Protein AF-A0A444UQ81-F1 (afdb_monomer_lite)

Organism: Acipenser ruthenus (NCBI:txid7906)

Sequence (312 aa):
MLNSLGFNHKSELQFCDLRCEPGSHIAYLGRILVNNPGGLFTMDTEMIPKFSSTDEEINYWKSLSLKYKQSYQEAHEELLEFQEGSRELEAELEAQLGHAEHRIRDLQLDNQRLKNEVETLKEKLEQQYAQSYKQVSMLEDQLGQTRAIKDQLHKYVRELEQANDDLERAKRSTIVSLEDFEQRLNQAIERNAFLESELDEKESLLVSVQRLKDEARDLRQELAVRERQTDITRMSAPSSPTLDIDTMDSSVQASLSLPATPVGKSADNGFTTTKVIPIGCGSSPLTPSARISALNIVGDLLRKVGQGSKRA

Foldseek 3Di:
DDDDDDDPDPPPPPPPPPPVPVCVVVVVVVVVVVPCPVPPPPPCPPDPDDDPDPVVSVVVVVVVVVVVVVVVVVVVVVVVVVVVVVVVVVVVVVVVVVVVVVVVVVVVVVVVVVVVVVVVVVVVVVVVVVVVVVVVVVVVVVVVVVVVVVVVVVVVVVVVVVVVVVVVVVVVVVVVVVVVVVVVVVVVVVVVVVVVVVVVVVVVVVVVVVVVVVVVVVVVVVVVVVVVVCVVPDDDDDDDDDDDDDDDDDDDDDDDDDDDDDDDDDDDDDDDDDDDDDDDDDDDDDDPVRVVVVVVVVVVVVVVVVVVVVPD

Radius of gyration: 78.24 Å; chains: 1; bounding box: 168×43×218 Å

pLDDT: mean 75.09, std 26.63, range [28.66, 98.81]

Secondary structure (DSSP, 8-state):
---------------------TTHHHHHHHHHTTS-TT-------------SSHHHHHHHHHHHHHHHHHHHHHHHHHHHHHHHHHHHHHHHHHHHHHHHHHHHHHHHHHHHHHHHHHHHHHHHHHHHHHHHHHHHHHHHHHHHHHHHHHHHHHHHHHHHHHHHHHHHHHHHHHHHHHHHHHHHHHHHHHHHHHHHHHHHHHHHHHHHHHHHHHHHHHHHHHHHHHHHHHTTS--S---------------------------------------------------HHHHHHHHHHHHHHHHHHHHHTT--

Structure (mmCIF, N/CA/C/O backbone):
data_AF-A0A444UQ81-F1
#
_entry.id   AF-A0A444UQ81-F1
#
loop_
_atom_site.group_PDB
_atom_site.id
_atom_site.type_symbol
_atom_site.label_atom_id
_atom_site.label_alt_id
_atom_site.label_comp_id
_atom_site.label_asym_id
_atom_site.label_entity_id
_atom_site.label_seq_id
_atom_site.pdbx_PDB_ins_code
_atom_site.Cartn_x
_atom_site.Cartn_y
_atom_site.Cartn_z
_atom_site.occupancy
_atom_site.B_iso_or_equiv
_atom_site.auth_seq_id
_atom_site.auth_comp_id
_atom_site.auth_asym_id
_atom_site.auth_atom_id
_atom_site.pdbx_PDB_model_num
ATOM 1 N N . MET A 1 1 ? -32.593 5.576 0.518 1.00 42.41 1 MET A N 1
ATOM 2 C CA . MET A 1 1 ? -33.449 4.564 1.185 1.00 42.41 1 MET A CA 1
ATOM 3 C C . MET A 1 1 ? -32.679 3.975 2.360 1.00 42.41 1 MET A C 1
ATOM 5 O O . MET A 1 1 ? -31.463 4.092 2.340 1.00 42.41 1 MET A O 1
ATOM 9 N N . LEU A 1 2 ? -33.376 3.351 3.320 1.00 39.47 2 LEU A N 1
ATOM 10 C CA . LEU A 1 2 ? -32.847 2.743 4.560 1.00 39.47 2 LEU A CA 1
ATOM 11 C C . LEU A 1 2 ? -32.531 3.719 5.717 1.00 39.47 2 LEU A C 1
ATOM 13 O O . LEU A 1 2 ? -31.404 3.887 6.158 1.00 39.47 2 LEU A O 1
ATOM 17 N N . ASN A 1 3 ? -33.623 4.309 6.207 1.00 36.25 3 ASN A N 1
ATOM 18 C CA . ASN A 1 3 ? -34.038 4.375 7.616 1.00 36.25 3 ASN A CA 1
ATOM 19 C C . ASN A 1 3 ? -33.042 4.862 8.683 1.00 36.25 3 ASN A C 1
ATOM 21 O O . ASN A 1 3 ? -32.340 4.088 9.328 1.00 36.25 3 ASN A O 1
ATOM 25 N N . SER A 1 4 ? -33.187 6.149 9.003 1.00 40.81 4 SER A N 1
ATOM 26 C CA . SER A 1 4 ? -32.978 6.669 10.356 1.00 40.81 4 SER A CA 1
ATOM 27 C C . SER A 1 4 ? -33.961 6.019 11.343 1.00 40.81 4 SER A C 1
ATOM 29 O O . SER A 1 4 ? -35.168 6.021 11.096 1.00 40.81 4 SER A O 1
ATOM 31 N N . LEU A 1 5 ? -33.453 5.510 12.467 1.00 40.00 5 LEU A N 1
ATOM 32 C CA . LEU A 1 5 ? -34.231 5.147 13.656 1.00 40.00 5 LEU A CA 1
ATOM 33 C C . LEU A 1 5 ? -33.478 5.637 14.897 1.00 40.00 5 LEU A C 1
ATOM 35 O O . LEU A 1 5 ? -32.605 4.956 15.433 1.00 40.00 5 LEU A O 1
ATOM 39 N N . GLY A 1 6 ? -33.801 6.852 15.338 1.00 39.25 6 GLY A N 1
ATOM 40 C CA . GLY A 1 6 ? -33.275 7.402 16.582 1.00 39.25 6 GLY A CA 1
ATOM 41 C C . GLY A 1 6 ? -33.968 6.783 17.794 1.00 39.25 6 GLY A C 1
ATOM 42 O O . GLY A 1 6 ? -35.163 6.989 17.986 1.00 39.25 6 GLY A O 1
ATOM 43 N N . PHE A 1 7 ? -33.213 6.088 18.646 1.00 32.31 7 PHE A N 1
ATOM 44 C CA . PHE A 1 7 ? -33.681 5.650 19.963 1.00 32.31 7 PHE A CA 1
ATOM 45 C C . PHE A 1 7 ? -33.296 6.674 21.035 1.00 32.31 7 PHE A C 1
ATOM 47 O O . PHE A 1 7 ? -32.322 6.520 21.767 1.00 32.31 7 PHE A O 1
ATOM 54 N N . ASN A 1 8 ? -34.089 7.742 21.122 1.00 36.78 8 ASN A N 1
ATOM 55 C CA . ASN A 1 8 ? -34.039 8.694 22.228 1.00 36.78 8 ASN A CA 1
ATOM 56 C C . ASN A 1 8 ? -35.077 8.285 23.285 1.00 36.78 8 ASN A C 1
ATOM 58 O O . ASN A 1 8 ? -36.152 8.872 23.373 1.00 36.78 8 ASN A O 1
ATOM 62 N N . HIS A 1 9 ? -34.763 7.268 24.091 1.00 34.75 9 HIS A N 1
ATOM 63 C CA . HIS A 1 9 ? -35.516 6.996 25.316 1.00 34.75 9 HIS A CA 1
ATOM 64 C C . HIS A 1 9 ? -34.759 7.547 26.523 1.00 34.75 9 HIS A C 1
ATOM 66 O O . HIS A 1 9 ? -34.000 6.848 27.192 1.00 34.75 9 HIS A O 1
ATOM 72 N N . LYS A 1 10 ? -35.040 8.817 26.840 1.00 34.59 10 LYS A N 1
ATOM 73 C CA . LYS A 1 10 ? -34.988 9.281 28.228 1.00 34.59 10 LYS A CA 1
ATOM 74 C C . LYS A 1 10 ? -36.072 8.536 29.006 1.00 34.59 10 LYS A C 1
ATOM 76 O O . LYS A 1 10 ? -37.202 9.003 29.108 1.00 34.59 10 LYS A O 1
ATOM 81 N N . SER A 1 11 ? -35.740 7.367 29.536 1.00 32.38 11 SER A N 1
ATOM 82 C CA . SER A 1 11 ? -36.478 6.800 30.657 1.00 32.38 11 SER A CA 1
ATOM 83 C C . SER A 1 11 ? -36.019 7.529 31.917 1.00 32.38 11 SER A C 1
ATOM 85 O O . SER A 1 11 ? -35.081 7.094 32.588 1.00 32.38 11 SER A O 1
ATOM 87 N N . GLU A 1 12 ? -36.661 8.662 32.212 1.00 30.67 12 GLU A N 1
ATOM 88 C CA . GLU A 1 12 ? -36.683 9.201 33.570 1.00 30.67 12 GLU A CA 1
ATOM 89 C C . GLU A 1 12 ? -37.348 8.152 34.462 1.00 30.67 12 GLU A C 1
ATOM 91 O O . GLU A 1 12 ? -38.569 8.089 34.595 1.00 30.67 12 GLU A O 1
ATOM 96 N N . LEU A 1 13 ? -36.521 7.297 35.063 1.00 33.34 13 LEU A N 1
ATOM 97 C CA . LEU A 1 13 ? -36.885 6.592 36.279 1.00 33.34 13 LEU A CA 1
ATOM 98 C C . LEU A 1 13 ? -37.068 7.667 37.346 1.00 33.34 13 LEU A C 1
ATOM 100 O O . LEU A 1 13 ? -36.117 8.052 38.026 1.00 33.34 13 LEU A O 1
ATOM 104 N N . GLN A 1 14 ? -38.299 8.175 37.453 1.00 29.39 14 GLN A N 1
ATOM 105 C CA . GLN A 1 14 ? -38.753 8.831 38.664 1.00 29.39 14 GLN A CA 1
ATOM 106 C C . GLN A 1 14 ? -38.466 7.865 39.806 1.00 29.39 14 GLN A C 1
ATOM 108 O O . GLN A 1 14 ? -39.103 6.821 39.938 1.00 29.39 14 GLN A O 1
ATOM 113 N N . PHE A 1 15 ? -37.466 8.222 40.606 1.00 29.11 15 PHE A N 1
ATOM 114 C CA . PHE A 1 15 ? -37.276 7.661 41.924 1.00 29.11 15 PHE A CA 1
ATOM 115 C C . PHE A 1 15 ? -38.553 8.017 42.686 1.00 29.11 15 PHE A C 1
ATOM 117 O O . PHE A 1 15 ? -38.736 9.160 43.108 1.00 29.11 15 PHE A O 1
ATOM 124 N N . CYS A 1 16 ? -39.497 7.076 42.762 1.00 30.83 16 CYS A N 1
ATOM 125 C CA . CYS A 1 16 ? -40.603 7.201 43.690 1.00 30.83 16 CYS A CA 1
ATOM 126 C C . CYS A 1 16 ? -39.962 7.196 45.070 1.00 30.83 16 CYS A C 1
ATOM 128 O O . CYS A 1 16 ? -39.522 6.152 45.546 1.00 30.83 16 CYS A O 1
ATOM 130 N N . ASP A 1 17 ? -39.864 8.388 45.654 1.00 30.30 17 ASP A N 1
ATOM 131 C CA . ASP A 1 17 ? -39.348 8.638 46.990 1.00 30.30 17 ASP A CA 1
ATOM 132 C C . ASP A 1 17 ? -40.351 8.041 47.994 1.00 30.30 17 ASP A C 1
ATOM 134 O O . ASP A 1 17 ? -41.081 8.758 48.679 1.00 30.30 17 ASP A O 1
ATOM 138 N N . LEU A 1 18 ? -40.427 6.700 48.051 1.00 37.50 18 LEU A N 1
ATOM 139 C CA . LEU A 1 18 ? -41.007 5.950 49.163 1.00 37.50 18 LEU A CA 1
ATOM 140 C C . LEU A 1 18 ? -40.063 6.117 50.348 1.00 37.50 18 LEU A C 1
ATOM 142 O O . LEU A 1 18 ? -39.373 5.204 50.796 1.00 37.50 18 LEU A O 1
ATOM 146 N N . ARG A 1 19 ? -40.068 7.346 50.855 1.00 34.41 19 ARG A N 1
ATOM 147 C CA . ARG A 1 19 ? -39.618 7.698 52.181 1.00 34.41 19 ARG A CA 1
ATOM 148 C C . ARG A 1 19 ? -40.533 6.933 53.126 1.00 34.41 19 ARG A C 1
ATOM 150 O O . ARG A 1 19 ? -41.663 7.345 53.382 1.00 34.41 19 ARG A O 1
ATOM 157 N N . CYS A 1 20 ? -40.079 5.747 53.518 1.00 37.03 20 CYS A N 1
ATOM 158 C CA . CYS A 1 20 ? -40.833 4.848 54.369 1.00 37.03 20 CYS A CA 1
ATOM 159 C C . CYS A 1 20 ? -40.885 5.476 55.765 1.00 37.03 20 CYS A C 1
ATOM 161 O O . CYS A 1 20 ? -39.991 5.283 56.584 1.00 37.03 20 CYS A O 1
ATOM 163 N N . GLU A 1 21 ? -41.897 6.316 55.990 1.00 35.66 21 GLU A N 1
ATOM 164 C CA . GLU A 1 21 ? -42.186 6.910 57.291 1.00 35.66 21 GLU A CA 1
ATOM 165 C C . GLU A 1 21 ? -42.324 5.773 58.318 1.00 35.66 21 GLU A C 1
ATOM 167 O O . GLU A 1 21 ? -43.229 4.937 58.160 1.00 35.66 21 GLU A O 1
ATOM 172 N N . PRO A 1 22 ? -41.485 5.731 59.377 1.00 44.94 22 PRO A N 1
ATOM 173 C CA . PRO A 1 22 ? -41.380 4.596 60.303 1.00 44.94 22 PRO A CA 1
ATOM 174 C C . PRO A 1 22 ? -42.616 4.391 61.207 1.00 44.94 22 PRO A C 1
ATOM 176 O O . PRO A 1 22 ? -42.567 3.650 62.182 1.00 44.94 22 PRO A O 1
ATOM 179 N N . GLY A 1 23 ? -43.748 5.031 60.891 1.00 42.38 23 GLY A N 1
ATOM 180 C CA . GLY A 1 23 ? -45.052 4.824 61.526 1.00 42.38 23 GLY A CA 1
ATOM 181 C C . GLY A 1 23 ? -46.072 4.041 60.684 1.00 42.38 23 GLY A C 1
ATOM 182 O O . GLY A 1 23 ? -47.162 3.752 61.179 1.00 42.38 23 GLY A O 1
ATOM 183 N N . SER A 1 24 ? -45.773 3.690 59.426 1.00 45.44 24 SER A N 1
ATOM 184 C CA . SER A 1 24 ? -46.795 3.145 58.507 1.00 45.44 24 SER A CA 1
ATOM 185 C C . SER A 1 24 ? -47.283 1.734 58.870 1.00 45.44 24 SER A C 1
ATOM 187 O O . SER A 1 24 ? -48.471 1.447 58.718 1.00 45.44 24 SER A O 1
ATOM 189 N N . HIS A 1 25 ? -46.419 0.867 59.410 1.00 44.50 25 HIS A N 1
ATOM 190 C CA . HIS A 1 25 ? -46.826 -0.459 59.905 1.00 44.50 25 HIS A CA 1
ATOM 191 C C . HIS A 1 25 ? -47.660 -0.371 61.195 1.00 44.50 25 HIS A C 1
ATOM 193 O O . HIS A 1 25 ? -48.696 -1.030 61.307 1.00 44.50 25 HIS A O 1
ATOM 199 N N . ILE A 1 26 ? -47.297 0.533 62.113 1.00 47.81 26 ILE A N 1
ATOM 200 C CA . ILE A 1 26 ? -48.080 0.824 63.328 1.00 47.81 26 ILE A CA 1
ATOM 201 C C . ILE A 1 26 ? -49.487 1.325 62.950 1.00 47.81 26 ILE A C 1
ATOM 203 O O . ILE A 1 26 ? -50.483 0.895 63.533 1.00 47.81 26 ILE A O 1
ATOM 207 N N . ALA A 1 27 ? -49.594 2.167 61.915 1.00 44.03 27 ALA A N 1
ATOM 208 C CA . ALA A 1 27 ? -50.876 2.648 61.402 1.00 44.03 27 ALA A CA 1
ATOM 209 C C . ALA A 1 27 ? -51.752 1.538 60.783 1.00 44.03 27 ALA A C 1
ATOM 211 O O . ALA A 1 27 ? -52.978 1.631 60.857 1.00 44.03 27 ALA A O 1
ATOM 212 N N . TYR A 1 28 ? -51.164 0.484 60.204 1.00 43.38 28 TYR A N 1
ATOM 213 C CA . TYR A 1 28 ? -51.918 -0.656 59.666 1.00 43.38 28 TYR A CA 1
ATOM 214 C C . TYR A 1 28 ? -52.380 -1.635 60.753 1.00 43.38 28 TYR A C 1
ATOM 216 O O . TYR A 1 28 ? -53.547 -2.033 60.737 1.00 43.38 28 TYR A O 1
ATOM 224 N N . LEU A 1 29 ? -51.541 -1.951 61.746 1.00 47.62 29 LEU A N 1
ATOM 225 C CA . LEU A 1 29 ? -51.952 -2.764 62.902 1.00 47.62 29 LEU A CA 1
ATOM 226 C C . LEU A 1 29 ? -53.049 -2.063 63.722 1.00 47.62 29 LEU A C 1
ATOM 228 O O . LEU A 1 29 ? -54.067 -2.677 64.053 1.00 47.62 29 LEU A O 1
ATOM 232 N N . GLY A 1 30 ? -52.932 -0.745 63.918 1.00 40.16 30 GLY A N 1
ATOM 233 C CA . GLY A 1 30 ? -53.997 0.078 64.501 1.00 40.16 30 GLY A CA 1
ATOM 234 C C . GLY A 1 30 ? -55.307 0.074 63.697 1.00 40.16 30 GLY A C 1
ATOM 235 O O . GLY A 1 30 ? -56.367 0.335 64.257 1.00 40.16 30 GLY A O 1
ATOM 236 N N . ARG A 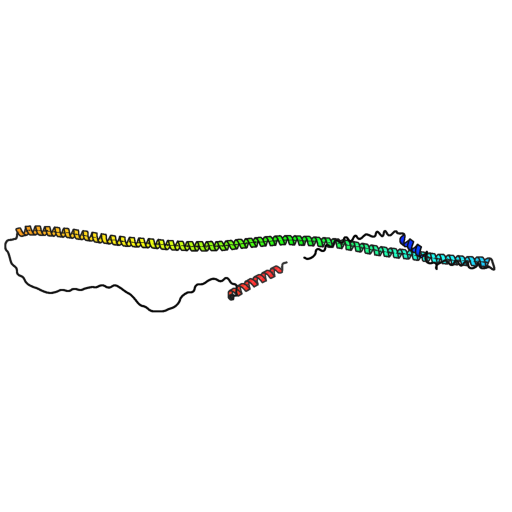1 31 ? -55.276 -0.261 62.398 1.00 41.00 31 ARG A N 1
ATOM 237 C CA . ARG A 1 31 ? -56.469 -0.332 61.534 1.00 41.00 31 ARG A CA 1
ATOM 238 C C . ARG A 1 31 ? -57.136 -1.706 61.512 1.00 41.00 31 ARG A C 1
ATOM 240 O O . ARG A 1 31 ? -58.347 -1.774 61.288 1.00 41.00 31 ARG A O 1
ATOM 247 N N . ILE A 1 32 ? -56.376 -2.775 61.756 1.00 40.78 32 ILE A N 1
ATOM 248 C CA . ILE A 1 32 ? -56.900 -4.144 61.886 1.00 40.78 32 ILE A CA 1
ATOM 249 C C . ILE A 1 32 ? -57.640 -4.300 63.222 1.00 40.78 32 ILE A C 1
ATOM 251 O O . ILE A 1 32 ? -58.758 -4.811 63.233 1.00 40.78 32 ILE A O 1
ATOM 255 N N . LEU A 1 33 ? -57.107 -3.733 64.312 1.00 43.12 33 LEU A N 1
ATOM 256 C CA . LEU A 1 33 ? -57.797 -3.675 65.611 1.00 43.12 33 LEU A CA 1
ATOM 257 C C . LEU A 1 33 ? -59.113 -2.869 65.582 1.00 43.12 33 LEU A C 1
ATOM 259 O O . LEU A 1 33 ? -59.984 -3.088 66.418 1.00 43.12 33 LEU A O 1
ATOM 263 N N . VAL A 1 34 ? -59.295 -1.971 64.607 1.00 46.81 34 VAL A N 1
ATOM 264 C CA . VAL A 1 34 ? -60.523 -1.164 64.439 1.00 46.81 34 VAL A CA 1
ATOM 265 C C . VAL A 1 34 ? -61.584 -1.852 63.560 1.00 46.81 34 VAL A C 1
ATOM 267 O O . VAL A 1 34 ? -62.745 -1.456 63.597 1.00 46.81 34 VAL A O 1
ATOM 270 N N . ASN A 1 35 ? -61.232 -2.891 62.787 1.00 35.44 35 ASN A N 1
ATOM 271 C CA . ASN A 1 35 ? -62.144 -3.534 61.822 1.00 35.44 35 ASN A CA 1
ATOM 272 C C . ASN A 1 35 ? -62.499 -5.000 62.133 1.00 35.44 35 ASN A C 1
ATOM 274 O O . ASN A 1 35 ? -63.081 -5.672 61.282 1.00 35.44 35 ASN A O 1
ATOM 278 N N . ASN A 1 36 ? -62.229 -5.490 63.348 1.00 37.06 36 ASN A N 1
ATOM 279 C CA . ASN A 1 36 ? -62.809 -6.743 63.838 1.00 37.06 36 ASN A CA 1
ATOM 280 C C . ASN A 1 36 ? -63.892 -6.478 64.907 1.00 37.06 36 ASN A C 1
ATOM 282 O O . ASN A 1 36 ? -63.601 -6.541 66.102 1.00 37.06 36 ASN A O 1
ATOM 286 N N . PRO A 1 37 ? -65.158 -6.223 64.518 1.00 37.88 37 PRO A N 1
ATOM 287 C CA . PRO A 1 37 ? -66.255 -6.041 65.472 1.00 37.88 37 PRO A CA 1
ATOM 288 C C . PRO A 1 37 ? -66.679 -7.346 66.177 1.00 37.88 37 PRO A C 1
ATOM 290 O O . PRO A 1 37 ? -67.549 -7.304 67.041 1.00 37.88 37 PRO A O 1
ATOM 293 N N . GLY A 1 38 ? -66.097 -8.499 65.817 1.00 36.28 38 GLY A N 1
ATOM 294 C CA . GLY A 1 38 ? -66.371 -9.800 66.438 1.00 36.28 38 GLY A CA 1
ATOM 295 C C . GLY A 1 38 ? -65.484 -10.130 67.644 1.00 36.28 38 GLY A C 1
ATOM 296 O O . GLY A 1 38 ? -65.801 -11.055 68.381 1.00 36.28 38 GLY A O 1
ATOM 297 N N . GLY A 1 39 ? -64.401 -9.375 67.861 1.00 37.41 39 GLY A N 1
ATOM 298 C CA . GLY A 1 39 ? -63.524 -9.480 69.036 1.00 37.41 39 GLY A CA 1
ATOM 299 C C . GLY A 1 39 ? -63.904 -8.525 70.169 1.00 37.41 39 GLY A C 1
ATOM 300 O O . GLY A 1 39 ? -63.057 -8.180 70.990 1.00 37.41 39 GLY A O 1
ATOM 301 N N . LEU A 1 40 ? -65.148 -8.032 70.186 1.00 35.53 40 LEU A N 1
ATOM 302 C CA . LEU A 1 40 ? -65.645 -7.209 71.282 1.00 35.53 40 LEU A CA 1
ATOM 303 C C . LEU A 1 40 ? -65.537 -8.027 72.571 1.00 35.53 40 LEU A C 1
ATOM 305 O O . LEU A 1 40 ? -66.118 -9.107 72.649 1.00 35.53 40 LEU A O 1
ATOM 309 N N . PHE A 1 41 ? -64.827 -7.502 73.574 1.00 42.91 41 PHE A N 1
ATOM 310 C CA . PHE A 1 41 ? -64.851 -8.054 74.924 1.00 42.91 41 PHE A CA 1
ATOM 311 C C . PHE A 1 41 ? -66.313 -8.227 75.343 1.00 42.91 41 PHE A C 1
ATOM 313 O O . PHE A 1 41 ? -66.993 -7.243 75.653 1.00 42.91 41 PHE A O 1
ATOM 320 N N . THR A 1 42 ? -66.790 -9.472 75.381 1.00 35.72 42 THR A N 1
ATOM 321 C CA . THR A 1 42 ? -67.978 -9.833 76.142 1.00 35.72 42 THR A CA 1
ATOM 322 C C . THR A 1 42 ? -67.586 -9.694 77.602 1.00 35.72 42 THR A C 1
ATOM 324 O O . THR A 1 42 ? -67.169 -10.636 78.270 1.00 35.72 42 THR A O 1
ATOM 327 N N . MET A 1 43 ? -67.651 -8.450 78.076 1.00 44.31 43 MET A N 1
ATOM 328 C CA . MET A 1 43 ? -67.810 -8.154 79.484 1.00 44.31 43 MET A CA 1
ATOM 329 C C . MET A 1 43 ? -69.106 -8.835 79.889 1.00 44.31 43 MET A C 1
ATOM 331 O O . MET A 1 43 ? -70.180 -8.245 79.731 1.00 44.31 43 MET A O 1
ATOM 335 N N . ASP A 1 44 ? -68.982 -10.075 80.369 1.00 47.09 44 ASP A N 1
ATOM 336 C CA . ASP A 1 44 ? -70.038 -10.836 81.021 1.00 47.09 44 ASP A CA 1
ATOM 337 C C . ASP A 1 44 ? -70.461 -10.054 82.264 1.00 47.09 44 ASP A C 1
ATOM 339 O O . ASP A 1 44 ? -70.094 -10.319 83.407 1.00 47.09 44 ASP A O 1
ATOM 343 N N . THR A 1 45 ? -71.289 -9.048 82.001 1.00 47.22 45 THR A N 1
ATOM 344 C CA . THR A 1 45 ? -72.077 -8.284 82.963 1.00 47.22 45 THR A CA 1
ATOM 345 C C . THR A 1 45 ? -73.318 -9.113 83.331 1.00 47.22 45 THR A C 1
ATOM 347 O O . THR A 1 45 ? -74.382 -8.590 83.661 1.00 47.22 45 THR A O 1
ATOM 350 N N . GLU A 1 46 ? -73.193 -10.438 83.235 1.00 50.91 46 GLU A N 1
ATOM 351 C CA . GLU A 1 46 ? -74.212 -11.405 83.581 1.00 50.91 46 GLU A CA 1
ATOM 352 C C . GLU A 1 46 ? -74.223 -11.556 85.098 1.00 50.91 46 GLU A C 1
ATOM 354 O O . GLU A 1 46 ? -73.356 -12.190 85.689 1.00 50.91 46 GLU A O 1
ATOM 359 N N . MET A 1 47 ? -75.213 -10.899 85.708 1.00 60.53 47 MET A N 1
ATOM 360 C CA . MET A 1 47 ? -75.683 -11.079 87.084 1.00 60.53 47 MET A CA 1
ATOM 361 C C . MET A 1 47 ? -74.611 -11.417 88.130 1.00 60.53 47 MET A C 1
ATOM 363 O O . MET A 1 47 ? -74.297 -12.583 88.357 1.00 60.53 47 MET A O 1
ATOM 367 N N . ILE A 1 48 ? -74.202 -10.404 88.907 1.00 65.88 48 ILE A N 1
ATOM 368 C CA . ILE A 1 48 ? -73.584 -10.617 90.227 1.00 65.88 48 ILE A CA 1
ATOM 369 C C . ILE A 1 48 ? -74.449 -11.639 90.995 1.00 65.88 48 ILE A C 1
ATOM 371 O O . ILE A 1 48 ? -75.618 -11.333 91.274 1.00 65.88 48 ILE A O 1
ATOM 375 N N . PRO A 1 49 ? -73.934 -12.846 91.304 1.00 69.44 49 PRO A N 1
ATOM 376 C CA . PRO A 1 49 ? -74.735 -13.877 91.949 1.00 69.44 49 PRO A CA 1
ATOM 377 C C . PRO A 1 49 ? -75.213 -13.408 93.324 1.00 69.44 49 PRO A C 1
ATOM 379 O O . PRO A 1 49 ? -74.502 -12.699 94.031 1.00 69.44 49 PRO A O 1
ATOM 382 N N . LYS A 1 50 ? -76.420 -13.804 93.740 1.00 71.06 50 LYS A N 1
ATOM 383 C CA . LYS A 1 50 ? -76.868 -13.543 95.115 1.00 71.06 50 LYS A CA 1
ATOM 384 C C . LYS A 1 50 ? -76.221 -14.559 96.051 1.00 71.06 50 LYS A C 1
ATOM 386 O O . LYS A 1 50 ? -76.536 -15.742 95.972 1.00 71.06 50 LYS A O 1
ATOM 391 N N . PHE A 1 51 ? -75.338 -14.086 96.921 1.00 77.75 51 PHE A N 1
ATOM 392 C CA . PHE A 1 51 ? -74.568 -14.925 97.837 1.00 77.75 51 PHE A CA 1
ATOM 393 C C . PHE A 1 51 ? -75.370 -15.298 99.091 1.00 77.75 51 PHE A C 1
ATOM 395 O O . PHE A 1 51 ? -76.114 -14.477 99.630 1.00 77.75 51 PHE A O 1
ATOM 402 N N . SER A 1 52 ? -75.200 -16.531 99.574 1.00 74.31 52 SER A N 1
ATOM 403 C CA . SER A 1 52 ? -75.854 -17.037 100.795 1.00 74.31 52 SER A CA 1
ATOM 404 C C . SER A 1 52 ? -75.108 -16.615 102.067 1.00 74.31 52 SER A C 1
ATOM 406 O O . SER A 1 52 ? -75.666 -16.634 103.163 1.00 74.31 52 SER A O 1
ATOM 408 N N . SER A 1 53 ? -73.829 -16.268 101.917 1.00 78.06 53 SER A N 1
ATOM 409 C CA . SER A 1 53 ? -72.891 -15.907 102.977 1.00 78.06 53 SER A CA 1
ATOM 410 C C . SER A 1 53 ? -71.870 -14.901 102.449 1.00 78.06 53 SER A C 1
ATOM 412 O O . SER A 1 53 ? -71.429 -15.008 101.304 1.00 78.06 53 SER A O 1
ATOM 414 N N . THR A 1 54 ? -71.419 -13.980 103.303 1.00 78.75 54 THR A N 1
ATOM 415 C CA . THR A 1 54 ? -70.321 -13.044 103.001 1.00 78.75 54 THR A CA 1
ATOM 416 C C . THR A 1 54 ? -69.046 -13.770 102.553 1.00 78.75 54 THR A C 1
ATOM 418 O O . THR A 1 54 ? -68.272 -13.244 101.760 1.00 78.75 54 THR A O 1
ATOM 421 N N . ASP A 1 55 ? -68.833 -14.999 103.029 1.00 81.25 55 ASP A N 1
ATOM 422 C CA . ASP A 1 55 ? -67.657 -15.807 102.692 1.00 81.25 55 ASP A CA 1
ATOM 423 C C . ASP A 1 55 ? -67.746 -16.403 101.269 1.00 81.25 55 ASP A C 1
ATOM 425 O O . ASP A 1 55 ? -66.733 -16.529 100.581 1.00 81.25 55 ASP A O 1
ATOM 429 N N . GLU A 1 56 ? -68.957 -16.695 100.770 1.00 81.62 56 GLU A N 1
ATOM 430 C CA . GLU A 1 56 ? -69.174 -17.081 99.364 1.00 81.62 56 GLU A CA 1
ATOM 431 C C . GLU A 1 56 ? -68.943 -15.899 98.419 1.00 81.62 56 GLU A C 1
ATOM 433 O O . GLU A 1 56 ? -68.304 -16.069 97.383 1.00 81.62 56 GLU A O 1
ATOM 438 N N . GLU A 1 57 ? -69.398 -14.700 98.796 1.00 83.12 57 GLU A N 1
ATOM 439 C CA . GLU A 1 57 ? -69.148 -13.466 98.042 1.00 83.12 57 GLU A CA 1
ATOM 440 C C . GLU A 1 57 ? -67.647 -13.180 97.919 1.00 83.12 57 GLU A C 1
ATOM 442 O O . GLU A 1 57 ? -67.118 -12.986 96.822 1.00 83.12 57 GLU A O 1
ATOM 447 N N . ILE A 1 58 ? -66.935 -13.227 99.048 1.00 85.25 58 ILE A N 1
ATOM 448 C CA . ILE A 1 58 ? -65.484 -13.038 99.099 1.00 85.25 58 ILE A CA 1
ATOM 449 C C . ILE A 1 58 ? -64.766 -14.075 98.225 1.00 85.25 58 ILE A C 1
ATOM 451 O O . ILE A 1 58 ? -63.830 -13.723 97.504 1.00 85.25 58 ILE A O 1
ATOM 455 N N . ASN A 1 59 ? -65.184 -15.343 98.258 1.00 85.56 59 ASN A N 1
ATOM 456 C CA . ASN A 1 59 ? -64.567 -16.393 97.448 1.00 85.56 59 ASN A CA 1
ATOM 457 C C . ASN A 1 59 ? -64.894 -16.253 95.953 1.00 85.56 59 ASN A C 1
ATOM 459 O O . ASN A 1 59 ? -63.990 -16.409 95.134 1.00 85.56 59 ASN A O 1
ATOM 463 N N . TYR A 1 60 ? -66.119 -15.864 95.584 1.00 87.25 60 TYR A N 1
ATOM 464 C CA . TYR A 1 60 ? -66.487 -15.574 94.196 1.00 87.25 60 TYR A CA 1
ATOM 465 C C . TYR A 1 60 ? -65.625 -14.451 93.605 1.00 87.25 60 TYR A C 1
ATOM 467 O O . TYR A 1 60 ? -64.978 -14.651 92.575 1.00 87.25 60 TYR A O 1
ATOM 475 N N . TRP A 1 61 ? -65.533 -13.299 94.279 1.00 87.94 61 TRP A N 1
ATOM 476 C CA . TRP A 1 61 ? -64.727 -12.171 93.799 1.00 87.94 61 TRP A CA 1
ATOM 477 C C . TRP A 1 61 ? -63.219 -12.469 93.808 1.00 87.94 61 TRP A C 1
ATOM 479 O O . TRP A 1 61 ? -62.505 -12.023 92.905 1.00 87.94 61 TRP A O 1
ATOM 489 N N . LYS A 1 62 ? -62.714 -13.279 94.752 1.00 90.38 62 LYS A N 1
ATOM 490 C CA . LYS A 1 62 ? -61.332 -13.802 94.713 1.00 90.38 62 LYS A CA 1
ATOM 491 C C . LYS A 1 62 ? -61.094 -14.690 93.489 1.00 90.38 62 LYS A C 1
ATOM 493 O O . LYS A 1 62 ? -60.107 -14.494 92.788 1.00 90.38 62 LYS A O 1
ATOM 498 N N . SER A 1 63 ? -61.985 -15.637 93.195 1.00 89.88 63 SER A N 1
ATOM 499 C CA . SER A 1 63 ? -61.845 -16.508 92.020 1.00 89.88 63 SER A CA 1
ATOM 500 C C . SER A 1 63 ? -61.995 -15.740 90.706 1.00 89.88 63 SER A C 1
ATOM 502 O O . SER A 1 63 ? -61.259 -16.011 89.761 1.00 89.88 63 SER A O 1
ATOM 504 N N . LEU A 1 64 ? -62.903 -14.764 90.640 1.00 90.31 64 LEU A N 1
ATOM 505 C CA . LEU A 1 64 ? -63.113 -13.936 89.453 1.00 90.31 64 LEU A CA 1
ATOM 506 C C . LEU A 1 64 ? -61.927 -12.994 89.193 1.00 90.31 64 LEU A C 1
ATOM 508 O O . LEU A 1 64 ? -61.442 -12.923 88.067 1.00 90.31 64 LEU A O 1
ATOM 512 N N . SER A 1 65 ? -61.396 -12.334 90.228 1.00 92.81 65 SER A N 1
ATOM 513 C CA . SER A 1 65 ? -60.175 -11.523 90.092 1.00 92.81 65 SER A CA 1
ATOM 514 C C . SER A 1 65 ? -58.946 -12.367 89.740 1.00 92.81 65 SER A C 1
ATOM 516 O O . SER A 1 65 ? -58.118 -11.914 88.953 1.00 92.81 65 SER A O 1
ATOM 518 N N . LEU A 1 66 ? -58.843 -13.607 90.237 1.00 94.44 66 LEU A N 1
ATOM 519 C CA . LEU A 1 66 ? -57.773 -14.528 89.845 1.00 94.44 66 LEU A CA 1
ATOM 520 C C . LEU A 1 66 ? -57.884 -14.950 88.369 1.00 94.44 66 LEU A C 1
ATOM 522 O O . LEU A 1 66 ? -56.874 -14.933 87.672 1.00 94.44 66 LEU A O 1
ATOM 526 N N . LYS A 1 67 ? -59.095 -15.247 87.872 1.00 94.31 67 LYS A N 1
ATOM 527 C CA . LYS A 1 67 ? -59.346 -15.529 86.445 1.00 94.31 67 LYS A CA 1
ATOM 528 C C . LYS A 1 67 ? -59.002 -14.339 85.551 1.00 94.31 67 LYS A C 1
ATOM 530 O O . LYS A 1 67 ? -58.293 -14.516 84.568 1.00 94.31 67 LYS A O 1
ATOM 535 N N . TYR A 1 68 ? -59.452 -13.129 85.897 1.00 94.00 68 TYR A N 1
ATOM 536 C CA . TYR A 1 68 ? -59.110 -11.929 85.125 1.00 94.00 68 TYR A CA 1
ATOM 537 C C . TYR A 1 68 ? -57.614 -11.620 85.165 1.00 94.00 68 TYR A C 1
ATOM 539 O O . TYR A 1 68 ? -57.054 -11.225 84.148 1.00 94.00 68 TYR A O 1
ATOM 547 N N . LYS A 1 69 ? -56.946 -11.846 86.303 1.00 95.38 69 LYS A N 1
ATOM 548 C CA . LYS A 1 69 ? -55.488 -11.735 86.391 1.00 95.38 69 LYS A CA 1
ATOM 549 C C . LYS A 1 69 ? -54.800 -12.742 85.464 1.00 95.38 69 LYS A C 1
ATOM 551 O O . LYS A 1 69 ? -53.897 -12.341 84.744 1.00 95.38 69 LYS A O 1
ATOM 556 N N . GLN A 1 70 ? -55.231 -14.003 85.461 1.00 95.75 70 GLN A N 1
ATOM 557 C CA . GLN A 1 70 ? -54.668 -15.033 84.587 1.00 95.75 70 GLN A CA 1
ATOM 558 C C . GLN A 1 70 ? -54.878 -14.692 83.105 1.00 95.75 70 GLN A C 1
ATOM 560 O O . GLN A 1 70 ? -53.906 -14.639 82.365 1.00 95.75 70 GLN A O 1
ATOM 565 N N . SER A 1 71 ? -56.104 -14.361 82.692 1.00 94.56 71 SER A N 1
ATOM 566 C CA . SER A 1 71 ? -56.403 -13.974 81.304 1.00 94.56 71 SER A CA 1
ATOM 567 C C . SER A 1 71 ? -55.644 -12.712 80.867 1.00 94.56 71 SER A C 1
ATOM 569 O O . SER A 1 71 ? -55.193 -12.631 79.728 1.00 94.56 71 SER A O 1
ATOM 571 N N . TYR A 1 72 ? -55.434 -11.749 81.773 1.00 94.69 72 TYR A N 1
ATOM 572 C CA . TYR A 1 72 ? -54.557 -10.602 81.527 1.00 94.69 72 TYR A CA 1
ATOM 573 C C . TYR A 1 72 ? -53.089 -11.018 81.344 1.00 94.69 72 TYR A C 1
ATOM 575 O O . TYR A 1 72 ? -52.420 -10.471 80.475 1.00 94.69 72 TYR A O 1
ATOM 583 N N . GLN A 1 73 ? -52.583 -11.964 82.144 1.00 96.38 73 GLN A N 1
ATOM 584 C CA . GLN A 1 73 ? -51.217 -12.478 82.007 1.00 96.38 73 GLN A CA 1
ATOM 585 C C . GLN A 1 73 ? -51.036 -13.226 80.680 1.00 96.38 73 GLN A C 1
ATOM 587 O O . GLN A 1 73 ? -50.103 -12.914 79.953 1.00 96.38 73 GLN A O 1
ATOM 592 N N . GLU A 1 74 ? -51.967 -14.111 80.320 1.00 95.69 74 GLU A N 1
ATOM 593 C CA . GLU A 1 74 ? -51.959 -14.856 79.052 1.00 95.69 74 GLU A CA 1
ATOM 594 C C . GLU A 1 74 ? -51.978 -13.905 77.840 1.00 95.69 74 GLU A C 1
ATOM 596 O O . GLU A 1 74 ? -51.107 -13.989 76.979 1.00 95.69 74 GLU A O 1
ATOM 601 N N . ALA A 1 75 ? -52.887 -12.922 77.81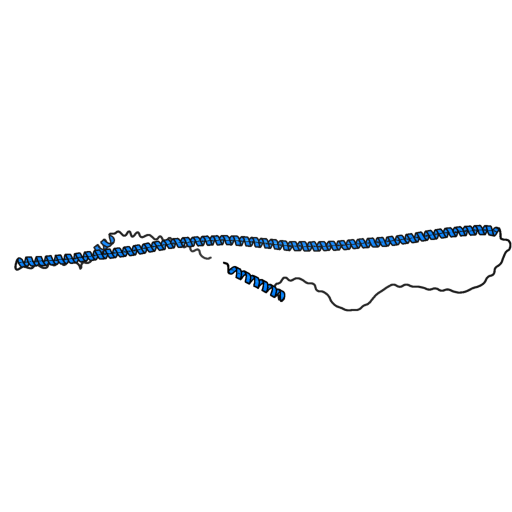4 1.00 94.81 75 ALA A N 1
ATOM 602 C CA . ALA A 1 75 ? -52.945 -11.924 76.740 1.00 94.81 75 ALA A CA 1
ATOM 603 C C . ALA A 1 75 ? -51.731 -10.970 76.721 1.00 94.81 75 ALA A C 1
ATOM 605 O O . ALA A 1 75 ? -51.384 -10.415 75.677 1.00 94.81 75 ALA A O 1
ATOM 606 N N . HIS A 1 76 ? -51.081 -10.745 77.868 1.00 95.69 76 HIS A N 1
ATOM 607 C CA . HIS A 1 76 ? -49.849 -9.961 77.944 1.00 95.69 76 HIS A CA 1
ATOM 608 C C . HIS A 1 76 ? -48.645 -10.743 77.404 1.00 95.69 76 HIS A C 1
ATOM 610 O O . HIS A 1 76 ? -47.837 -10.168 76.679 1.00 95.69 76 HIS A O 1
ATOM 616 N N . GLU A 1 77 ? -48.550 -12.036 77.718 1.00 96.81 77 GLU A N 1
ATOM 617 C CA . GLU A 1 77 ? -47.522 -12.948 77.210 1.00 96.81 77 GLU A CA 1
ATOM 618 C C . GLU A 1 77 ? -47.670 -13.153 75.690 1.00 96.81 77 GLU A C 1
ATOM 620 O O . GLU A 1 77 ? -46.693 -12.969 74.967 1.00 96.81 77 GLU A O 1
ATOM 625 N N . GLU A 1 78 ? -48.891 -13.377 75.184 1.00 96.62 78 GLU A N 1
ATOM 626 C CA . GLU A 1 78 ? -49.189 -13.454 73.739 1.00 96.62 78 GLU A CA 1
ATOM 627 C C . GLU A 1 78 ? -48.793 -12.163 72.997 1.00 96.62 78 GLU A C 1
ATOM 629 O O . GLU A 1 78 ? -48.180 -12.205 71.928 1.00 96.62 78 GLU A O 1
ATOM 634 N N . LEU A 1 79 ? -49.086 -10.992 73.577 1.00 95.75 79 LEU A N 1
ATOM 635 C CA . LEU A 1 79 ? -48.693 -9.707 72.994 1.00 95.75 79 LEU A CA 1
ATOM 636 C C . LEU A 1 79 ? -47.166 -9.533 72.946 1.00 95.75 79 LEU A C 1
ATOM 638 O O . LEU A 1 79 ? -46.658 -8.953 71.985 1.00 95.75 79 LEU A O 1
ATOM 642 N N . LEU A 1 80 ? -46.438 -10.005 73.963 1.00 97.31 80 LEU A N 1
ATOM 643 C CA . LEU A 1 80 ? -44.974 -9.953 73.988 1.00 97.31 80 LEU A CA 1
ATOM 644 C C . LEU A 1 80 ? -44.364 -10.895 72.941 1.00 97.31 80 LEU A C 1
ATOM 646 O O . LEU A 1 80 ? -43.484 -10.461 72.202 1.00 97.31 80 LEU A O 1
ATOM 650 N N . GLU A 1 81 ? -44.869 -12.125 72.816 1.00 97.44 81 GLU A N 1
ATOM 651 C CA . GLU A 1 81 ? -44.434 -13.079 71.785 1.00 97.44 81 GLU A CA 1
ATOM 652 C C . GLU A 1 81 ? -44.699 -12.530 70.372 1.00 97.44 81 GLU A C 1
ATOM 654 O O . GLU A 1 81 ? -43.812 -12.552 69.516 1.00 97.44 81 GLU A O 1
ATOM 659 N N . PHE A 1 82 ? -45.871 -11.927 70.135 1.00 97.19 82 PHE A N 1
ATOM 660 C CA . PHE A 1 82 ? -46.182 -11.281 68.857 1.00 97.19 82 PHE A CA 1
ATOM 661 C C . PHE A 1 82 ? -45.263 -10.085 68.552 1.00 97.19 82 PHE A C 1
ATOM 663 O O . PHE A 1 82 ? -44.844 -9.902 67.406 1.00 97.19 82 PHE A O 1
ATOM 670 N N . GLN A 1 83 ? -44.931 -9.264 69.555 1.00 97.62 83 GLN A N 1
ATOM 671 C CA . GLN A 1 83 ? -43.992 -8.145 69.402 1.00 97.62 83 GLN A CA 1
ATOM 672 C C . GLN A 1 83 ? -42.563 -8.626 69.118 1.00 97.62 83 GLN A C 1
ATOM 674 O O . GLN A 1 83 ? -41.881 -8.045 68.273 1.00 97.62 83 GLN A O 1
ATOM 679 N N . GLU A 1 84 ? -42.115 -9.685 69.792 1.00 97.06 84 GLU A N 1
ATOM 680 C CA . GLU A 1 84 ? -40.794 -10.281 69.591 1.00 97.06 84 GLU A CA 1
ATOM 681 C C . GLU A 1 84 ? -40.680 -10.918 68.200 1.00 97.06 84 GLU A C 1
ATOM 683 O O . GLU A 1 84 ? -39.787 -10.537 67.444 1.00 97.06 84 GLU A O 1
ATOM 688 N N . GLY A 1 85 ? -41.639 -11.761 67.804 1.00 97.38 85 GLY A N 1
ATOM 689 C CA . GLY A 1 85 ? -41.669 -12.383 66.477 1.00 97.38 85 GLY A CA 1
ATOM 690 C C . GLY A 1 85 ? -41.820 -11.380 65.325 1.00 97.38 85 GLY A C 1
ATOM 691 O O . GLY A 1 85 ? -41.207 -11.555 64.272 1.00 97.38 85 GLY A O 1
ATOM 692 N N . SER A 1 86 ? -42.566 -10.284 65.522 1.00 97.38 86 SER A N 1
ATOM 693 C CA . SER A 1 86 ? -42.640 -9.193 64.533 1.00 97.38 86 SER A CA 1
ATOM 694 C C . SER A 1 86 ? -41.277 -8.523 64.336 1.00 97.38 86 SER A C 1
ATOM 696 O O . SER A 1 86 ? -40.849 -8.322 63.203 1.00 97.38 86 SER A O 1
ATOM 698 N N . ARG A 1 87 ? -40.567 -8.235 65.434 1.00 97.75 87 ARG A N 1
ATOM 699 C CA . ARG A 1 87 ? -39.231 -7.622 65.416 1.00 97.75 87 ARG A CA 1
ATOM 700 C C . ARG A 1 87 ? -38.168 -8.549 64.814 1.00 97.75 87 ARG A C 1
ATOM 702 O O . ARG A 1 87 ? -37.273 -8.070 64.124 1.00 97.75 87 ARG A O 1
ATOM 709 N N . GLU A 1 88 ? -38.247 -9.856 65.062 1.00 97.88 88 GLU A N 1
ATOM 710 C CA . GLU A 1 88 ? -37.358 -10.843 64.430 1.00 97.88 88 GLU A CA 1
ATOM 711 C C . GLU A 1 88 ? -37.583 -10.920 62.913 1.00 97.88 88 GLU A C 1
ATOM 713 O O . GLU A 1 88 ? -36.617 -10.885 62.148 1.00 97.88 88 GLU A O 1
ATOM 718 N N . LEU A 1 89 ? -38.845 -10.933 62.466 1.00 97.69 89 LEU A N 1
ATOM 719 C CA . LEU A 1 89 ? -39.193 -10.908 61.044 1.00 97.69 89 LEU A CA 1
ATOM 720 C C . LEU A 1 89 ? -38.753 -9.604 60.359 1.00 97.69 89 LEU A C 1
ATOM 722 O O . LEU A 1 89 ? -38.228 -9.643 59.247 1.00 97.69 89 LEU A O 1
ATOM 726 N N . GLU A 1 90 ? -38.938 -8.453 61.011 1.00 97.50 90 GLU A N 1
ATOM 727 C CA . GLU A 1 90 ? -38.446 -7.158 60.524 1.00 97.50 90 GLU A CA 1
ATOM 728 C C . GLU A 1 90 ? -36.917 -7.178 60.358 1.00 97.50 90 GLU A C 1
ATOM 730 O O . GLU A 1 90 ? -36.419 -6.833 59.286 1.00 97.50 90 GLU A O 1
ATOM 735 N N . ALA A 1 91 ? -36.175 -7.684 61.350 1.00 98.19 91 ALA A N 1
ATOM 736 C CA . ALA A 1 91 ? -34.719 -7.812 61.276 1.00 98.19 91 ALA A CA 1
ATOM 737 C C . ALA A 1 91 ? -34.249 -8.768 60.159 1.00 98.19 91 ALA A C 1
ATOM 739 O O . ALA A 1 91 ? -33.243 -8.496 59.497 1.00 98.19 91 ALA A O 1
ATOM 740 N N . GLU A 1 92 ? -34.964 -9.871 59.905 1.00 98.25 92 GLU A N 1
ATOM 741 C CA . GLU A 1 92 ? -34.645 -10.764 58.785 1.00 98.25 92 GLU A CA 1
ATOM 742 C C . GLU A 1 92 ? -34.928 -10.101 57.424 1.00 98.25 92 GLU A C 1
ATOM 744 O O . GLU A 1 92 ? -34.105 -10.200 56.508 1.00 98.25 92 GLU A O 1
ATOM 749 N N . LEU A 1 93 ? -36.037 -9.367 57.286 1.00 97.94 93 LEU A N 1
ATOM 750 C CA . LEU A 1 93 ? -36.353 -8.615 56.067 1.00 97.94 93 LEU A CA 1
ATOM 751 C C . LEU A 1 93 ? -35.339 -7.491 55.802 1.00 97.94 93 LEU A C 1
ATOM 753 O O . LEU A 1 93 ? -34.905 -7.326 54.660 1.00 97.94 93 LEU A O 1
ATOM 757 N N . GLU A 1 94 ? -34.906 -6.763 56.834 1.00 98.19 94 GLU A N 1
ATOM 758 C CA . GLU A 1 94 ? -33.835 -5.763 56.737 1.00 98.19 94 GLU A CA 1
ATOM 759 C C . GLU A 1 94 ? -32.501 -6.395 56.308 1.00 98.19 94 GLU A C 1
ATOM 761 O O . GLU A 1 94 ? -31.815 -5.867 55.427 1.00 98.19 94 GLU A O 1
ATOM 766 N N . ALA A 1 95 ? -32.149 -7.561 56.862 1.00 98.38 95 ALA A N 1
ATOM 767 C CA . ALA A 1 95 ? -30.946 -8.293 56.473 1.00 98.38 95 ALA A CA 1
ATOM 768 C C . ALA A 1 95 ? -30.999 -8.757 55.005 1.00 98.38 95 ALA A C 1
ATOM 770 O O . ALA A 1 95 ? -30.017 -8.598 54.271 1.00 98.38 95 ALA A O 1
ATOM 771 N N . GLN A 1 96 ? -32.142 -9.283 54.548 1.00 98.38 96 GLN A N 1
ATOM 772 C CA . GLN A 1 96 ? -32.347 -9.681 53.151 1.00 98.38 96 GLN A CA 1
ATOM 773 C C . GLN A 1 96 ? -32.293 -8.476 52.199 1.00 98.38 96 GLN A C 1
ATOM 775 O O . GLN A 1 96 ? -31.628 -8.549 51.159 1.00 98.38 96 GLN A O 1
ATOM 780 N N . LEU A 1 97 ? -32.923 -7.353 52.565 1.00 98.12 97 LEU A N 1
ATOM 781 C CA . LEU A 1 97 ? -32.880 -6.104 51.802 1.00 98.12 97 LEU A CA 1
ATOM 782 C C . LEU A 1 97 ? -31.442 -5.586 51.674 1.00 98.12 97 LEU A C 1
ATOM 784 O O . LEU A 1 97 ? -30.972 -5.364 50.558 1.00 98.12 97 LEU A O 1
ATOM 788 N N . GLY A 1 98 ? -30.705 -5.486 52.783 1.00 98.56 98 GLY A N 1
ATOM 789 C CA . GLY A 1 98 ? -29.307 -5.048 52.781 1.00 98.56 98 GLY A CA 1
ATOM 790 C C . GLY A 1 98 ? -28.393 -5.952 51.942 1.00 98.56 98 GLY A C 1
ATOM 791 O O . GLY A 1 98 ? -27.492 -5.463 51.252 1.00 98.56 98 GLY A O 1
ATOM 792 N N . HIS A 1 99 ? -28.651 -7.265 51.927 1.00 98.31 99 HIS A N 1
ATOM 793 C CA . HIS A 1 99 ? -27.923 -8.210 51.076 1.00 98.31 99 HIS A CA 1
ATOM 794 C C . HIS A 1 99 ? -28.242 -8.007 49.583 1.00 98.31 99 HIS A C 1
ATOM 796 O O . HIS A 1 99 ? -27.335 -8.011 48.746 1.00 98.31 99 HIS A O 1
ATOM 802 N N . ALA A 1 100 ? -29.511 -7.762 49.240 1.00 97.94 100 ALA A N 1
ATOM 803 C CA . ALA A 1 100 ? -29.932 -7.441 47.877 1.00 97.94 100 ALA A CA 1
ATOM 804 C C . ALA A 1 100 ? -29.347 -6.099 47.394 1.00 97.94 100 ALA A C 1
ATOM 806 O O . ALA A 1 100 ? -28.809 -6.023 46.289 1.00 97.94 100 ALA A O 1
ATOM 807 N N . GLU A 1 101 ? -29.364 -5.059 48.229 1.00 98.44 101 GLU A N 1
ATOM 808 C CA . GLU A 1 101 ? -28.761 -3.753 47.938 1.00 98.44 101 GLU A CA 1
ATOM 809 C C . GLU A 1 101 ? -27.239 -3.827 47.765 1.00 98.44 101 GLU A C 1
ATOM 811 O O . GLU A 1 101 ? -26.673 -3.164 46.890 1.00 98.44 101 GLU A O 1
ATOM 816 N N . HIS A 1 102 ? -26.547 -4.634 48.575 1.00 98.62 102 HIS A N 1
ATOM 817 C CA . HIS A 1 102 ? -25.122 -4.898 48.383 1.00 98.62 102 HIS A CA 1
ATOM 818 C C . HIS A 1 102 ? -24.870 -5.590 47.039 1.00 98.62 102 HIS A C 1
ATOM 820 O O . HIS A 1 102 ? -24.055 -5.110 46.250 1.00 98.62 102 HIS A O 1
ATOM 826 N N . ARG A 1 103 ? -25.642 -6.638 46.722 1.00 98.56 103 ARG A N 1
ATOM 827 C CA . ARG A 1 103 ? -25.532 -7.369 45.454 1.00 98.56 103 ARG A CA 1
ATOM 828 C C . ARG A 1 103 ? -25.794 -6.478 44.235 1.00 98.56 103 ARG A C 1
ATOM 830 O O . ARG A 1 103 ? -25.106 -6.618 43.224 1.00 98.56 103 ARG A O 1
ATOM 837 N N . ILE A 1 104 ? -26.757 -5.559 44.327 1.00 98.44 104 ILE A N 1
ATOM 838 C CA . ILE A 1 104 ? -27.052 -4.565 43.285 1.00 98.44 104 ILE A CA 1
ATOM 839 C C . ILE A 1 104 ? -25.871 -3.604 43.107 1.00 98.44 104 ILE A C 1
ATOM 841 O O . ILE A 1 104 ? -25.463 -3.370 41.969 1.00 98.44 104 ILE A O 1
ATOM 845 N N . ARG A 1 105 ? -25.284 -3.086 44.196 1.00 98.62 105 ARG A N 1
ATOM 846 C CA . ARG A 1 105 ? -24.101 -2.208 44.129 1.00 98.62 105 ARG A CA 1
ATOM 847 C C . ARG A 1 105 ? -22.908 -2.900 43.472 1.00 98.62 105 ARG A C 1
ATOM 849 O O . ARG A 1 105 ? -22.301 -2.319 42.575 1.00 98.62 105 ARG A O 1
ATOM 856 N N . ASP A 1 106 ? -22.621 -4.148 43.832 1.00 98.56 106 ASP A N 1
ATOM 857 C CA . ASP A 1 106 ? -21.515 -4.910 43.236 1.00 98.56 106 ASP A CA 1
ATOM 858 C C . ASP A 1 106 ? -21.725 -5.115 41.729 1.00 98.56 106 ASP A C 1
ATOM 860 O O . ASP A 1 106 ? -20.833 -4.845 40.923 1.00 98.56 106 ASP A O 1
ATOM 864 N N . LEU A 1 107 ? -22.939 -5.511 41.324 1.00 98.38 107 LEU A N 1
ATOM 865 C CA . LEU A 1 107 ? -23.301 -5.663 39.912 1.00 98.38 107 LEU A CA 1
ATOM 866 C C . LEU A 1 107 ? -23.230 -4.336 39.143 1.00 98.38 107 LEU A C 1
ATOM 868 O O . LEU A 1 107 ? -22.857 -4.335 37.970 1.00 98.38 107 LEU A O 1
ATOM 872 N N . GLN A 1 108 ? -23.553 -3.204 39.774 1.00 98.69 108 GLN A N 1
ATOM 873 C CA . GLN A 1 108 ? -23.398 -1.877 39.170 1.00 98.69 108 GLN A CA 1
ATOM 874 C C . GLN A 1 108 ? -21.922 -1.507 38.970 1.00 98.69 108 GLN A C 1
ATOM 876 O O . GLN A 1 108 ? -21.576 -1.000 37.900 1.00 98.69 108 GLN A O 1
ATOM 881 N N . LEU A 1 109 ? -21.052 -1.789 39.946 1.00 98.62 109 LEU A N 1
ATOM 882 C CA . LEU A 1 109 ? -19.607 -1.559 39.838 1.00 98.62 109 LEU A CA 1
ATOM 883 C C . LEU A 1 109 ? -18.980 -2.429 38.739 1.00 98.62 109 LEU A C 1
ATOM 885 O O . LEU A 1 109 ? -18.247 -1.913 37.893 1.00 98.62 109 LEU A O 1
ATOM 889 N N . ASP A 1 110 ? -19.330 -3.715 38.676 1.00 98.56 110 ASP A N 1
ATOM 890 C CA . ASP A 1 110 ? -18.886 -4.604 37.597 1.00 98.56 110 ASP A CA 1
ATOM 891 C C . ASP A 1 110 ? -19.415 -4.162 36.227 1.00 98.56 110 ASP A C 1
ATOM 893 O O . ASP A 1 110 ? -18.680 -4.185 35.239 1.00 98.56 110 ASP A O 1
ATOM 897 N N . ASN A 1 111 ? -20.662 -3.690 36.144 1.00 98.56 111 ASN A N 1
ATOM 898 C CA . ASN A 1 111 ? -21.220 -3.174 34.897 1.00 98.56 111 ASN A CA 1
ATOM 899 C C . ASN A 1 111 ? -20.491 -1.905 34.417 1.00 98.56 111 ASN A C 1
ATOM 901 O O . ASN A 1 111 ? -20.250 -1.758 33.219 1.00 98.56 111 ASN A O 1
ATOM 905 N N . GLN A 1 112 ? -20.100 -1.010 35.332 1.00 98.69 112 GLN A N 1
ATOM 906 C CA . GLN A 1 112 ? -19.268 0.158 35.017 1.00 98.69 112 GLN A CA 1
ATOM 907 C C . GLN A 1 112 ? -17.856 -0.255 34.575 1.00 98.69 112 GLN A C 1
ATOM 909 O O . GLN A 1 112 ? -17.365 0.241 33.562 1.00 98.69 112 GLN A O 1
ATOM 914 N N . ARG A 1 113 ? -17.229 -1.213 35.271 1.00 98.69 113 ARG A N 1
ATOM 915 C CA . ARG A 1 113 ? -15.917 -1.775 34.909 1.00 98.69 113 ARG A CA 1
ATOM 916 C C . ARG A 1 113 ? -15.924 -2.361 33.496 1.00 98.69 113 ARG A C 1
ATOM 918 O O . ARG A 1 113 ? -15.085 -1.984 32.682 1.00 98.69 113 ARG A O 1
ATOM 925 N N . LEU A 1 114 ? -16.904 -3.210 33.184 1.00 98.56 114 LEU A N 1
ATOM 926 C CA . LEU A 1 114 ? -17.060 -3.825 31.863 1.00 98.56 114 LEU A CA 1
ATOM 927 C C . LEU A 1 114 ? -17.366 -2.793 30.767 1.00 98.56 114 LEU A C 1
ATOM 929 O O . LEU A 1 114 ? -16.849 -2.916 29.661 1.00 98.56 114 LEU A O 1
ATOM 933 N N . LYS A 1 115 ? -18.154 -1.746 31.056 1.00 98.69 115 LYS A N 1
ATOM 934 C CA . LYS A 1 115 ? -18.374 -0.629 30.117 1.00 98.69 115 LYS A CA 1
ATOM 935 C C . LYS A 1 115 ? -17.073 0.102 29.787 1.00 98.69 115 LYS A C 1
ATOM 937 O O . LYS A 1 115 ? -16.797 0.329 28.612 1.00 98.69 115 LYS A O 1
ATOM 942 N N . ASN A 1 116 ? -16.262 0.414 30.797 1.00 98.56 116 ASN A N 1
ATOM 943 C CA . ASN A 1 116 ? -14.972 1.077 30.602 1.00 98.56 116 ASN A CA 1
ATOM 944 C C . ASN A 1 116 ? -13.991 0.186 29.819 1.00 98.56 116 ASN A C 1
ATOM 946 O O . ASN A 1 116 ? -13.269 0.678 28.953 1.00 98.56 116 ASN A O 1
ATOM 950 N N . GLU A 1 117 ? -13.989 -1.125 30.075 1.00 98.62 117 GLU A N 1
ATOM 951 C CA . GLU A 1 117 ? -13.181 -2.097 29.330 1.00 98.62 117 GLU A CA 1
ATOM 952 C C . GLU A 1 117 ? -13.615 -2.194 27.858 1.00 98.62 117 GLU A C 1
ATOM 954 O O . GLU A 1 117 ? -12.772 -2.107 26.966 1.00 98.62 117 GLU A O 1
ATOM 959 N N . VAL A 1 118 ? -14.923 -2.273 27.589 1.00 98.62 118 VAL A N 1
ATOM 960 C CA . VAL A 1 118 ? -15.482 -2.249 26.227 1.00 98.62 118 VAL A CA 1
ATOM 961 C C . VAL A 1 118 ? -15.094 -0.969 25.487 1.00 98.62 118 VAL A C 1
ATOM 963 O O . VAL A 1 118 ? -14.663 -1.050 24.338 1.00 98.62 118 VAL A O 1
ATOM 966 N N . GLU A 1 119 ? -15.196 0.202 26.120 1.00 98.62 119 GLU A N 1
ATOM 967 C CA . GLU A 1 119 ? -14.831 1.467 25.471 1.00 98.62 119 GLU A CA 1
ATOM 968 C C . GLU A 1 119 ? -13.318 1.560 25.210 1.00 98.62 119 GLU A C 1
ATOM 970 O O . GLU A 1 119 ? -12.903 1.916 24.110 1.00 98.62 119 GLU A O 1
ATOM 975 N N . THR A 1 120 ? -12.493 1.101 26.158 1.00 98.69 120 THR A N 1
ATOM 976 C CA . THR A 1 120 ? -11.032 0.977 25.985 1.00 98.69 120 THR A CA 1
ATOM 977 C C . THR A 1 120 ? -10.668 0.050 24.819 1.00 98.69 120 THR A C 1
ATOM 979 O O . THR A 1 120 ? -9.722 0.315 24.074 1.00 98.69 120 THR A O 1
ATOM 982 N N . LEU A 1 121 ? -11.392 -1.062 24.650 1.00 98.44 121 LEU A N 1
ATOM 983 C CA . LEU A 1 121 ? -11.168 -2.006 23.553 1.00 98.44 121 LEU A CA 1
ATOM 984 C C . LEU A 1 121 ? -11.609 -1.431 22.202 1.00 98.44 121 LEU A C 1
ATOM 986 O O . LEU A 1 121 ? -10.884 -1.609 21.223 1.00 98.44 121 LEU A O 1
ATOM 990 N N . LYS A 1 122 ? -12.731 -0.700 22.144 1.00 98.69 122 LYS A N 1
ATOM 991 C CA . LYS A 1 122 ? -13.149 0.035 20.937 1.00 98.69 122 LYS A CA 1
ATOM 992 C C . LYS A 1 122 ? -12.122 1.089 20.539 1.00 98.69 122 LYS A C 1
ATOM 994 O O . LYS A 1 122 ? -11.763 1.149 19.370 1.00 98.69 122 LYS A O 1
ATOM 999 N N . GLU A 1 123 ? -11.625 1.884 21.486 1.00 98.69 123 GLU A N 1
ATOM 1000 C CA . GLU A 1 123 ? -10.639 2.927 21.188 1.00 98.69 123 GLU A CA 1
ATOM 1001 C C . GLU A 1 123 ? -9.348 2.316 20.624 1.00 98.69 123 GLU A C 1
ATOM 1003 O O . GLU A 1 123 ? -8.852 2.754 19.588 1.00 98.69 123 GLU A O 1
ATOM 1008 N N . LYS A 1 124 ? -8.844 1.237 21.239 1.00 98.62 124 LYS A N 1
ATOM 1009 C CA . LYS A 1 124 ? -7.693 0.485 20.713 1.00 98.62 124 LYS A CA 1
ATOM 1010 C C . LYS A 1 124 ? -7.958 -0.069 19.313 1.00 98.62 124 LYS A C 1
ATOM 1012 O O . LYS A 1 124 ? -7.078 0.012 18.460 1.00 98.62 124 LYS A O 1
ATOM 1017 N N . LEU A 1 125 ? -9.146 -0.623 19.071 1.00 98.44 125 LEU A N 1
ATOM 1018 C CA . LEU A 1 125 ? -9.536 -1.165 17.770 1.00 98.44 125 LEU A CA 1
ATOM 1019 C C . LEU A 1 125 ? -9.577 -0.068 16.693 1.00 98.44 125 LEU A C 1
ATOM 1021 O O . LEU A 1 125 ? -8.998 -0.249 15.626 1.00 98.44 125 LEU A O 1
ATOM 1025 N N . GLU A 1 126 ? -10.172 1.086 16.996 1.00 98.62 126 GLU A N 1
ATOM 1026 C CA . GLU A 1 126 ? -10.229 2.248 16.102 1.00 98.62 126 GLU A CA 1
ATOM 1027 C C . GLU A 1 126 ? -8.827 2.807 15.811 1.00 98.62 126 GLU A C 1
ATOM 1029 O O . GLU A 1 126 ? -8.469 3.046 14.658 1.00 98.62 126 GLU A O 1
ATOM 1034 N N . GLN A 1 127 ? -7.974 2.926 16.836 1.00 98.62 127 GLN A N 1
ATOM 1035 C CA . GLN A 1 127 ? -6.571 3.313 16.667 1.00 98.62 127 GLN A CA 1
ATOM 1036 C C . GLN A 1 127 ? -5.813 2.330 15.757 1.00 98.62 127 GLN A C 1
ATOM 1038 O O . GLN A 1 127 ? -5.038 2.769 14.904 1.00 98.62 127 GLN A O 1
ATOM 1043 N N . GLN A 1 128 ? -6.035 1.017 15.899 1.00 98.31 128 GLN A N 1
ATOM 1044 C CA . GLN A 1 128 ? -5.425 0.006 15.029 1.00 98.31 128 GLN A CA 1
ATOM 1045 C C . GLN A 1 128 ? -5.969 0.060 13.595 1.00 98.31 128 GLN A C 1
ATOM 1047 O O . GLN A 1 128 ? -5.173 -0.002 12.658 1.00 98.31 128 GLN A O 1
ATOM 1052 N N . TYR A 1 129 ? -7.276 0.257 13.392 1.00 98.62 129 TYR A N 1
ATOM 1053 C CA . TYR A 1 129 ? -7.840 0.459 12.054 1.00 98.62 129 TYR A CA 1
ATOM 1054 C C . TYR A 1 129 ? -7.276 1.715 11.383 1.00 98.62 129 TYR A C 1
ATOM 1056 O O . TYR A 1 129 ? -6.820 1.641 10.243 1.00 98.62 129 TYR A O 1
ATOM 1064 N N . ALA A 1 130 ? -7.206 2.843 12.092 1.00 98.62 130 ALA A N 1
ATOM 1065 C CA . ALA A 1 130 ? -6.639 4.083 11.568 1.00 98.62 130 ALA A CA 1
ATOM 1066 C C . ALA A 1 130 ? -5.136 3.966 11.240 1.00 98.62 130 ALA A C 1
ATOM 1068 O O . ALA A 1 130 ? -4.665 4.567 10.272 1.00 98.62 130 ALA A O 1
ATOM 1069 N N . GLN A 1 131 ? -4.368 3.194 12.019 1.00 98.62 131 GLN A N 1
ATOM 1070 C CA . GLN A 1 131 ? -2.959 2.897 11.726 1.00 98.62 131 GLN A CA 1
ATOM 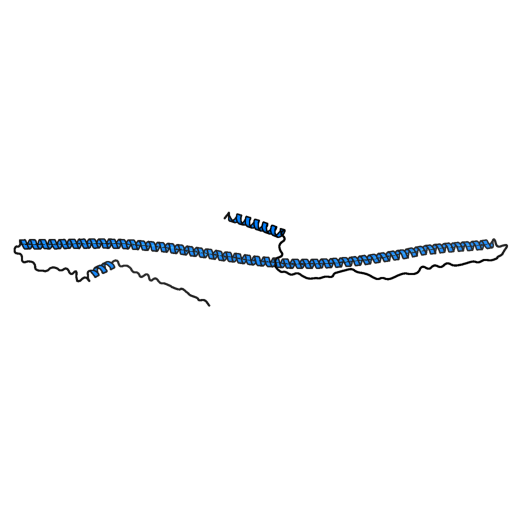1071 C C . GLN A 1 131 ? -2.814 1.968 10.515 1.00 98.62 131 GLN A C 1
ATOM 1073 O O . GLN A 1 131 ? -2.040 2.272 9.606 1.00 98.62 131 GLN A O 1
ATOM 1078 N N . SER A 1 132 ? -3.585 0.880 10.467 1.00 98.56 132 SER A N 1
ATOM 1079 C CA . SER A 1 132 ? -3.582 -0.079 9.359 1.00 98.56 132 SER A CA 1
ATOM 1080 C C . SER A 1 132 ? -3.992 0.585 8.041 1.00 98.56 132 SER A C 1
ATOM 1082 O O . SER A 1 132 ? -3.291 0.436 7.045 1.00 98.56 132 SER A O 1
ATOM 1084 N N . TYR A 1 133 ? -5.039 1.415 8.045 1.00 98.75 133 TYR A N 1
ATOM 1085 C CA . TYR A 1 133 ? -5.478 2.173 6.871 1.00 98.75 133 TYR A CA 1
ATOM 1086 C C . TYR A 1 133 ? -4.373 3.092 6.323 1.00 98.75 133 TYR A C 1
ATOM 1088 O O . TYR A 1 133 ? -4.103 3.094 5.123 1.00 98.75 133 TYR A O 1
ATOM 1096 N N . LYS A 1 134 ? -3.664 3.820 7.201 1.00 98.69 134 LYS A N 1
ATOM 1097 C CA . LYS A 1 134 ? -2.509 4.653 6.808 1.00 98.69 134 LYS A CA 1
ATOM 1098 C C . LYS A 1 134 ? -1.372 3.822 6.208 1.00 98.69 134 LYS A C 1
ATOM 1100 O O . LYS A 1 134 ? -0.766 4.248 5.229 1.00 98.69 134 LYS A O 1
ATOM 1105 N N . GLN A 1 135 ? -1.084 2.648 6.774 1.00 98.56 135 GLN A N 1
ATOM 1106 C CA . GLN A 1 135 ? -0.065 1.736 6.243 1.00 98.56 135 GLN A CA 1
ATOM 1107 C C . GLN A 1 135 ? -0.457 1.183 4.868 1.00 98.56 135 GLN A C 1
ATOM 1109 O O . GLN A 1 135 ? 0.378 1.183 3.968 1.00 98.56 135 GLN A O 1
ATOM 1114 N N . VAL A 1 136 ? -1.712 0.758 4.687 1.00 98.56 136 VAL A N 1
ATOM 1115 C CA . VAL A 1 136 ? -2.228 0.262 3.401 1.00 98.56 136 VAL A CA 1
ATOM 1116 C C . VAL A 1 136 ? -2.153 1.356 2.338 1.00 98.56 136 VAL A C 1
ATOM 1118 O O . VAL A 1 136 ? -1.519 1.128 1.314 1.00 98.56 136 VAL A O 1
ATOM 1121 N N . SER A 1 137 ? -2.666 2.560 2.615 1.00 98.69 137 SER A N 1
ATOM 1122 C CA . SER A 1 137 ? -2.586 3.705 1.693 1.00 98.69 137 SER A CA 1
ATOM 1123 C C . SER A 1 137 ? -1.140 4.016 1.281 1.00 98.69 137 SER A C 1
ATOM 1125 O O . SER A 1 137 ? -0.853 4.163 0.098 1.00 98.69 137 SER A O 1
ATOM 1127 N N . MET A 1 138 ? -0.201 4.043 2.235 1.00 98.69 138 MET A N 1
ATOM 1128 C CA . MET A 1 138 ? 1.220 4.274 1.945 1.00 98.69 138 MET A CA 1
ATOM 1129 C C . MET A 1 138 ? 1.833 3.165 1.070 1.00 98.69 138 MET A C 1
ATOM 1131 O O . MET A 1 138 ? 2.655 3.448 0.198 1.00 98.69 138 MET A O 1
ATOM 1135 N N . LEU A 1 139 ? 1.456 1.902 1.292 1.00 98.50 139 LEU A N 1
ATOM 1136 C CA . LEU A 1 139 ? 1.919 0.772 0.481 1.00 98.50 139 LEU A CA 1
ATOM 1137 C C . LEU A 1 139 ? 1.304 0.784 -0.927 1.00 98.50 139 LEU A C 1
ATOM 1139 O O . LEU A 1 139 ? 1.987 0.430 -1.887 1.00 98.50 139 LEU A O 1
ATOM 1143 N N . GLU A 1 140 ? 0.050 1.214 -1.070 1.00 98.56 140 GLU A N 1
ATOM 1144 C CA . GLU A 1 140 ? -0.611 1.409 -2.364 1.00 98.56 140 GLU A CA 1
ATOM 1145 C C . GLU A 1 140 ? 0.070 2.518 -3.179 1.00 98.56 140 GLU A C 1
ATOM 1147 O O . GLU A 1 140 ? 0.383 2.301 -4.355 1.00 98.56 140 GLU A O 1
ATOM 1152 N N . ASP A 1 141 ? 0.412 3.645 -2.546 1.00 98.75 141 ASP A N 1
ATOM 1153 C CA . ASP A 1 141 ? 1.175 4.738 -3.162 1.00 98.75 141 ASP A CA 1
ATOM 1154 C C . ASP A 1 141 ? 2.575 4.279 -3.611 1.00 98.75 141 ASP A C 1
ATOM 1156 O O . ASP A 1 141 ? 2.974 4.496 -4.760 1.00 98.75 141 ASP A O 1
ATOM 1160 N N . GLN A 1 142 ? 3.315 3.576 -2.743 1.00 98.69 142 GLN A N 1
ATOM 1161 C CA . GLN A 1 142 ? 4.637 3.017 -3.067 1.00 98.69 142 GLN A CA 1
ATOM 1162 C C . GLN A 1 142 ? 4.572 1.983 -4.202 1.00 98.69 142 GLN A C 1
ATOM 1164 O O . GLN A 1 142 ? 5.456 1.936 -5.066 1.00 98.69 142 GLN A O 1
ATOM 1169 N N . LEU A 1 143 ? 3.518 1.166 -4.241 1.00 98.62 143 LEU A N 1
ATOM 1170 C CA . LEU A 1 143 ? 3.274 0.202 -5.310 1.00 98.62 143 LEU A CA 1
ATOM 1171 C C . LEU A 1 143 ? 2.945 0.906 -6.635 1.00 98.62 143 LEU A C 1
ATOM 1173 O O . LEU A 1 143 ? 3.433 0.487 -7.688 1.00 98.62 143 LEU A O 1
ATOM 1177 N N . GLY A 1 144 ? 2.165 1.990 -6.591 1.00 98.62 144 GLY A N 1
ATOM 1178 C CA . GLY A 1 144 ? 1.902 2.872 -7.729 1.00 98.62 144 GLY A CA 1
ATOM 1179 C C . GLY A 1 144 ? 3.184 3.504 -8.274 1.00 98.62 144 GLY A C 1
ATOM 1180 O O . GLY A 1 144 ? 3.478 3.375 -9.464 1.00 98.62 144 GLY A O 1
ATOM 1181 N N . GLN A 1 145 ? 4.000 4.095 -7.398 1.00 98.75 145 GLN A N 1
ATOM 1182 C CA . GLN A 1 145 ? 5.295 4.683 -7.747 1.00 98.75 145 GLN A CA 1
ATOM 1183 C C . GLN A 1 145 ? 6.245 3.646 -8.368 1.00 98.75 145 GLN A C 1
ATOM 1185 O O . GLN A 1 145 ? 6.841 3.895 -9.416 1.00 98.75 145 GLN A O 1
ATOM 1190 N N . THR A 1 146 ? 6.345 2.455 -7.772 1.00 98.56 146 THR A N 1
ATOM 1191 C CA . THR A 1 146 ? 7.203 1.367 -8.273 1.00 98.56 146 THR A CA 1
ATOM 1192 C C . THR A 1 146 ? 6.768 0.895 -9.663 1.00 98.56 146 THR A C 1
ATOM 1194 O O . THR A 1 146 ? 7.615 0.652 -10.526 1.00 98.56 146 THR A O 1
ATOM 1197 N N . ARG A 1 147 ? 5.454 0.806 -9.922 1.00 98.75 147 ARG A N 1
ATOM 1198 C CA . ARG A 1 147 ? 4.912 0.496 -11.258 1.00 98.75 147 ARG A CA 1
ATOM 1199 C C . ARG A 1 147 ? 5.246 1.596 -12.268 1.00 98.75 147 ARG A C 1
ATOM 1201 O O . ARG A 1 147 ? 5.758 1.281 -13.335 1.00 98.75 147 ARG A O 1
ATOM 1208 N N . ALA A 1 148 ? 5.057 2.867 -11.911 1.00 98.75 148 ALA A N 1
ATOM 1209 C CA . ALA A 1 148 ? 5.387 3.994 -12.784 1.00 98.75 148 ALA A CA 1
ATOM 1210 C C . ALA A 1 148 ? 6.886 4.043 -13.148 1.00 98.75 148 ALA A C 1
ATOM 1212 O O . ALA A 1 148 ? 7.230 4.222 -14.316 1.00 98.75 148 ALA A O 1
ATOM 1213 N N . ILE A 1 149 ? 7.780 3.811 -12.177 1.00 98.69 149 ILE A N 1
ATOM 1214 C CA . ILE A 1 149 ? 9.232 3.714 -12.410 1.00 98.69 149 ILE A CA 1
ATOM 1215 C C . ILE A 1 149 ? 9.551 2.532 -13.333 1.00 98.69 149 ILE A C 1
ATOM 1217 O O . ILE A 1 149 ? 10.289 2.695 -14.305 1.00 98.69 149 ILE A O 1
ATOM 1221 N N . LYS A 1 150 ? 8.970 1.351 -13.075 1.00 98.75 150 LYS A N 1
ATOM 1222 C CA . LYS A 1 150 ? 9.135 0.170 -13.934 1.00 98.75 150 LYS A CA 1
ATOM 1223 C C . LYS A 1 150 ? 8.721 0.474 -15.375 1.00 98.75 150 LYS A C 1
ATOM 1225 O O . LYS A 1 150 ? 9.461 0.126 -16.295 1.00 98.75 150 LYS A O 1
ATOM 1230 N N . ASP A 1 151 ? 7.568 1.100 -15.580 1.00 98.75 151 ASP A N 1
ATOM 1231 C CA . ASP A 1 151 ? 7.047 1.392 -16.916 1.00 98.75 151 ASP A CA 1
ATOM 1232 C C . ASP A 1 151 ? 7.897 2.448 -17.635 1.00 98.75 151 ASP A C 1
ATOM 1234 O O . ASP A 1 151 ? 8.131 2.329 -18.839 1.00 98.75 151 ASP A O 1
ATOM 1238 N N . GLN A 1 152 ? 8.433 3.436 -16.909 1.00 98.75 152 GLN A N 1
ATOM 1239 C CA . GLN A 1 152 ? 9.374 4.406 -17.470 1.00 98.75 152 GLN A CA 1
ATOM 1240 C C . GLN A 1 152 ? 10.703 3.753 -17.877 1.00 98.75 152 GLN A C 1
ATOM 1242 O O . GLN A 1 152 ? 11.203 4.031 -18.965 1.00 98.75 152 GLN A O 1
ATOM 1247 N N . LEU A 1 153 ? 11.239 2.833 -17.069 1.00 98.69 153 LEU A N 1
ATOM 1248 C CA . LEU A 1 153 ? 12.436 2.065 -17.427 1.00 98.69 153 LEU A CA 1
ATOM 1249 C C . LEU A 1 153 ? 12.199 1.169 -18.655 1.00 98.69 153 LEU A C 1
ATOM 1251 O O . LEU A 1 153 ? 13.064 1.095 -19.520 1.00 98.69 153 LEU A O 1
ATOM 1255 N N . HIS A 1 154 ? 11.020 0.548 -18.797 1.00 98.75 154 HIS A N 1
ATOM 1256 C CA . HIS A 1 154 ? 10.690 -0.238 -19.997 1.00 98.75 154 HIS A CA 1
ATOM 1257 C C . HIS A 1 154 ? 10.570 0.617 -21.268 1.00 98.75 154 HIS A C 1
ATOM 1259 O O . HIS A 1 154 ? 10.873 0.121 -22.351 1.00 98.75 154 HIS A O 1
ATOM 1265 N N . LYS A 1 155 ? 10.129 1.879 -21.167 1.00 98.81 155 LYS A N 1
ATOM 1266 C CA . LYS A 1 155 ? 10.172 2.823 -22.298 1.00 98.81 155 LYS A CA 1
ATOM 1267 C C . LYS A 1 155 ? 11.614 3.186 -22.642 1.00 98.81 155 LYS A C 1
ATOM 1269 O O . LYS A 1 155 ? 12.010 3.037 -23.790 1.00 98.81 155 LYS A O 1
ATOM 1274 N N . TYR A 1 156 ? 12.402 3.552 -21.632 1.00 98.81 156 TYR A N 1
ATOM 1275 C CA . TYR A 1 156 ? 13.794 3.961 -21.807 1.00 98.81 156 TYR A CA 1
ATOM 1276 C C . TYR A 1 156 ? 14.675 2.855 -22.413 1.00 98.81 156 TYR A C 1
ATOM 1278 O O . TYR A 1 156 ? 15.507 3.133 -23.268 1.00 98.81 156 TYR A O 1
ATOM 1286 N N . VAL A 1 157 ? 14.447 1.584 -22.055 1.00 98.75 157 VAL A N 1
ATOM 1287 C CA . VAL A 1 157 ? 15.120 0.444 -22.710 1.00 98.75 157 VAL A CA 1
ATOM 1288 C C . VAL A 1 157 ? 14.826 0.406 -24.214 1.00 98.75 157 VAL A C 1
ATOM 1290 O O . VAL A 1 157 ? 15.761 0.272 -24.992 1.00 98.75 157 VAL A O 1
ATOM 1293 N N . ARG A 1 158 ? 13.574 0.615 -24.642 1.00 98.75 158 ARG A N 1
ATOM 1294 C CA . ARG A 1 158 ? 13.215 0.646 -26.076 1.00 98.75 158 ARG A CA 1
ATOM 1295 C C . ARG A 1 158 ? 13.815 1.843 -26.811 1.00 98.75 158 ARG A C 1
ATOM 1297 O O . ARG A 1 158 ? 14.193 1.721 -27.969 1.00 98.75 158 ARG A O 1
ATOM 1304 N N . GLU A 1 159 ? 13.899 2.993 -26.146 1.00 98.75 159 GLU A N 1
ATOM 1305 C CA . GLU A 1 159 ? 14.561 4.190 -26.682 1.00 98.75 159 GLU A CA 1
ATOM 1306 C C . GLU A 1 159 ? 16.065 3.938 -26.895 1.00 98.75 159 GLU A C 1
ATOM 1308 O O . GLU A 1 159 ? 16.610 4.318 -27.931 1.00 98.75 159 GLU A O 1
ATOM 1313 N N . LEU A 1 160 ? 16.724 3.237 -25.963 1.00 98.75 160 LEU A N 1
ATOM 1314 C CA . LEU A 1 160 ? 18.120 2.808 -26.098 1.00 98.75 160 LEU A CA 1
ATOM 1315 C C . LEU A 1 160 ? 18.314 1.740 -27.188 1.00 98.75 160 LEU A C 1
ATOM 1317 O O . LEU A 1 160 ? 19.278 1.828 -27.946 1.00 98.75 160 LEU A O 1
ATOM 1321 N N . GLU A 1 161 ? 17.410 0.762 -27.292 1.00 98.69 161 GLU A N 1
ATOM 1322 C CA . GLU A 1 161 ? 17.407 -0.248 -28.362 1.00 98.69 161 GLU A CA 1
ATOM 1323 C C . GLU A 1 161 ? 17.306 0.425 -29.741 1.00 98.69 161 GLU A C 1
ATOM 1325 O O . GLU A 1 161 ? 18.146 0.182 -30.607 1.00 98.69 161 GLU A O 1
ATOM 1330 N N . GLN A 1 162 ? 16.358 1.354 -29.917 1.00 98.81 162 GLN A N 1
ATOM 1331 C CA . GLN A 1 162 ? 16.203 2.117 -31.158 1.00 98.81 162 GLN A CA 1
ATOM 1332 C C . GLN A 1 162 ? 17.442 2.973 -31.475 1.00 98.81 162 GLN A C 1
ATOM 1334 O O . GLN A 1 162 ? 17.915 2.975 -32.611 1.00 98.81 162 GLN A O 1
ATOM 1339 N N . ALA A 1 163 ? 17.997 3.679 -30.485 1.00 98.69 163 ALA A N 1
ATOM 1340 C CA . ALA A 1 163 ? 19.203 4.483 -30.680 1.00 98.69 163 ALA A CA 1
ATOM 1341 C C . ALA A 1 163 ? 20.421 3.624 -31.075 1.00 98.69 163 ALA A C 1
ATOM 1343 O O . ALA A 1 163 ? 21.265 4.074 -31.853 1.00 98.69 163 ALA A O 1
ATOM 1344 N N . ASN A 1 164 ? 20.505 2.384 -30.581 1.00 98.75 164 ASN A N 1
ATOM 1345 C CA . ASN A 1 164 ? 21.542 1.435 -30.975 1.00 9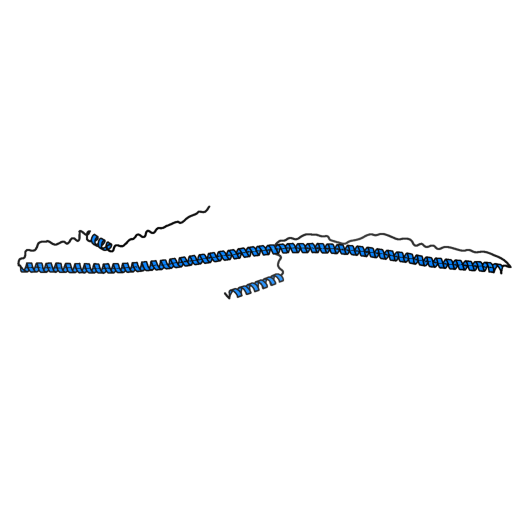8.75 164 ASN A CA 1
ATOM 1346 C C . ASN A 1 164 ? 21.340 0.915 -32.411 1.00 98.75 164 ASN A C 1
ATOM 1348 O O . ASN A 1 164 ? 22.303 0.880 -33.175 1.00 98.75 164 ASN A O 1
ATOM 1352 N N . ASP A 1 165 ? 20.107 0.589 -32.815 1.00 98.81 165 ASP A N 1
ATOM 1353 C CA . ASP A 1 165 ? 19.782 0.218 -34.204 1.00 98.81 165 ASP A CA 1
ATOM 1354 C C . ASP A 1 165 ? 20.126 1.347 -35.196 1.00 98.81 165 ASP A C 1
ATOM 1356 O O . ASP A 1 165 ? 20.672 1.106 -36.280 1.00 98.81 165 ASP A O 1
ATOM 1360 N N . ASP A 1 166 ? 19.839 2.598 -34.824 1.00 98.75 166 ASP A N 1
ATOM 1361 C CA . ASP A 1 166 ? 20.172 3.781 -35.620 1.00 98.75 166 ASP A CA 1
ATOM 1362 C C . ASP A 1 166 ? 21.696 4.007 -35.694 1.00 98.75 166 ASP A C 1
ATOM 1364 O O . ASP A 1 166 ? 22.223 4.297 -36.774 1.00 98.75 166 ASP A O 1
ATOM 1368 N N . LEU A 1 167 ? 22.425 3.792 -34.590 1.00 98.75 167 LEU A N 1
ATOM 1369 C CA . LEU A 1 167 ? 23.891 3.838 -34.546 1.00 98.75 167 LEU A CA 1
ATOM 1370 C C . LEU A 1 167 ? 24.531 2.733 -35.403 1.00 98.75 167 LEU A C 1
ATOM 1372 O O . LEU A 1 167 ? 25.488 2.995 -36.135 1.00 98.75 167 LEU A O 1
ATOM 1376 N N . GLU A 1 168 ? 23.997 1.511 -35.369 1.00 98.75 168 GLU A N 1
ATOM 1377 C CA . GLU A 1 168 ? 24.439 0.425 -36.246 1.00 98.75 168 GLU A CA 1
ATOM 1378 C C . GLU A 1 168 ? 24.185 0.739 -37.722 1.00 98.75 168 GLU A C 1
ATOM 1380 O O . GLU A 1 168 ? 25.051 0.474 -38.562 1.00 98.75 168 GLU A O 1
ATOM 1385 N N . ARG A 1 169 ? 23.031 1.330 -38.058 1.00 98.81 169 ARG A N 1
ATOM 1386 C CA . ARG A 1 169 ? 22.733 1.755 -39.433 1.00 98.81 169 ARG A CA 1
ATOM 1387 C C . ARG A 1 169 ? 23.711 2.831 -39.903 1.00 98.81 169 ARG A C 1
ATOM 1389 O O . ARG A 1 169 ? 24.246 2.711 -41.006 1.00 98.81 169 ARG A O 1
ATOM 1396 N N . ALA A 1 170 ? 23.987 3.832 -39.065 1.00 98.75 170 ALA A N 1
ATOM 1397 C CA . ALA A 1 170 ? 24.981 4.864 -39.349 1.00 98.75 170 ALA A CA 1
ATOM 1398 C C . ALA A 1 170 ? 26.374 4.252 -39.566 1.00 98.75 170 ALA A C 1
ATOM 1400 O O . ALA A 1 170 ? 26.992 4.503 -40.598 1.00 98.75 170 ALA A O 1
ATOM 1401 N N . LYS A 1 171 ? 26.820 3.356 -38.672 1.00 98.75 171 LYS A N 1
ATOM 1402 C CA . LYS A 1 171 ? 28.090 2.623 -38.801 1.00 98.75 171 LYS A CA 1
ATOM 1403 C C . LYS A 1 171 ? 28.195 1.874 -40.134 1.00 98.75 171 LYS A C 1
ATOM 1405 O O . LYS A 1 171 ? 29.218 1.985 -40.804 1.00 98.75 171 LYS A O 1
ATOM 1410 N N . ARG A 1 172 ? 27.155 1.132 -40.534 1.00 98.75 172 ARG A N 1
ATOM 1411 C CA . ARG A 1 172 ? 27.130 0.402 -41.817 1.00 98.75 172 ARG A CA 1
ATOM 1412 C C . ARG A 1 172 ? 27.230 1.362 -43.008 1.00 98.75 172 ARG A C 1
ATOM 1414 O O . ARG A 1 172 ? 28.002 1.098 -43.921 1.00 98.75 172 ARG A O 1
ATOM 1421 N N . SER A 1 173 ? 26.525 2.496 -42.970 1.00 98.69 173 SER A N 1
ATOM 1422 C CA . SER A 1 173 ? 26.620 3.525 -44.017 1.00 98.69 173 SER A CA 1
ATOM 1423 C C . SER A 1 173 ? 28.008 4.170 -44.096 1.00 98.69 173 SER A C 1
ATOM 1425 O O . SER A 1 173 ? 28.480 4.449 -45.194 1.00 98.69 173 SER A O 1
ATOM 1427 N N . THR A 1 174 ? 28.668 4.407 -42.957 1.00 98.62 174 THR A N 1
ATOM 1428 C CA . THR A 1 174 ? 30.038 4.938 -42.924 1.00 98.62 174 THR A CA 1
ATOM 1429 C C . THR A 1 174 ? 31.039 3.936 -43.490 1.00 98.62 174 THR A C 1
ATOM 1431 O O . THR A 1 174 ? 31.895 4.344 -44.263 1.00 98.62 174 THR A O 1
ATOM 1434 N N . ILE A 1 175 ? 30.919 2.645 -43.157 1.00 98.69 175 ILE A N 1
ATOM 1435 C CA . ILE A 1 175 ? 31.793 1.591 -43.699 1.00 98.69 175 ILE A CA 1
ATOM 1436 C C . ILE A 1 175 ? 31.692 1.547 -45.228 1.00 98.69 175 ILE A C 1
ATOM 1438 O O . ILE A 1 175 ? 32.710 1.715 -45.887 1.00 98.69 175 ILE A O 1
ATOM 1442 N N . VAL A 1 176 ? 30.480 1.458 -45.788 1.00 98.69 176 VAL A N 1
ATOM 1443 C CA . VAL A 1 176 ? 30.285 1.448 -47.252 1.00 98.69 176 VAL A CA 1
ATOM 1444 C C . VAL A 1 176 ? 30.839 2.720 -47.905 1.00 98.69 176 VAL A C 1
ATOM 1446 O O . VAL A 1 176 ? 31.495 2.649 -48.937 1.00 98.69 176 VAL A O 1
ATOM 1449 N N . SER A 1 177 ? 30.653 3.893 -47.287 1.00 98.50 177 SER A N 1
ATOM 1450 C CA . SER A 1 177 ? 31.240 5.132 -47.812 1.00 98.50 177 SER A CA 1
ATOM 1451 C C . SER A 1 177 ? 32.772 5.135 -47.777 1.00 98.50 177 SER A C 1
ATOM 1453 O O . SER A 1 177 ? 33.369 5.793 -48.624 1.00 98.50 177 SER A O 1
ATOM 1455 N N . LEU A 1 178 ? 33.409 4.471 -46.808 1.00 98.62 178 LEU A N 1
ATOM 1456 C CA . LEU A 1 178 ? 34.868 4.336 -46.752 1.00 98.62 178 LEU A CA 1
ATOM 1457 C C . LEU A 1 178 ? 35.362 3.345 -47.811 1.00 98.62 178 LEU A C 1
ATOM 1459 O O . LEU A 1 178 ? 36.284 3.683 -48.546 1.00 98.62 178 LEU A O 1
ATOM 1463 N N . GLU A 1 179 ? 34.696 2.199 -47.961 1.00 98.50 179 GLU A N 1
ATOM 1464 C CA . GLU A 1 179 ? 34.969 1.203 -49.009 1.00 98.50 179 GLU A CA 1
ATOM 1465 C C . GLU A 1 179 ? 34.856 1.828 -50.420 1.00 98.50 179 GLU A C 1
ATOM 1467 O O . GLU A 1 179 ? 35.731 1.629 -51.265 1.00 98.50 179 GLU A O 1
ATOM 1472 N N . ASP A 1 180 ? 33.849 2.679 -50.657 1.00 98.62 180 ASP A N 1
ATOM 1473 C CA . ASP A 1 180 ? 33.699 3.465 -51.894 1.00 98.62 180 ASP A CA 1
ATOM 1474 C C . ASP A 1 180 ? 34.876 4.436 -52.131 1.00 98.62 180 ASP A C 1
ATOM 1476 O O . ASP A 1 180 ? 35.302 4.638 -53.274 1.00 98.62 180 ASP A O 1
ATOM 1480 N N . PHE A 1 181 ? 35.410 5.070 -51.077 1.00 98.50 181 PHE A N 1
ATOM 1481 C CA . PHE A 1 181 ? 36.590 5.938 -51.186 1.00 98.50 181 PHE A CA 1
ATOM 1482 C C . PHE A 1 181 ? 37.864 5.130 -51.453 1.00 98.50 181 PHE A C 1
ATOM 1484 O O . PHE A 1 181 ? 38.646 5.514 -52.324 1.00 98.50 181 PHE A O 1
ATOM 1491 N N . GLU A 1 182 ? 38.056 4.005 -50.765 1.00 98.56 182 GLU A N 1
ATOM 1492 C CA . GLU A 1 182 ? 39.175 3.083 -50.982 1.00 98.56 182 GLU A CA 1
ATOM 1493 C C . GLU A 1 182 ? 39.175 2.546 -52.419 1.00 98.56 182 GLU A C 1
ATOM 1495 O O . GLU A 1 182 ? 40.202 2.595 -53.097 1.00 98.56 182 GLU A O 1
ATOM 1500 N N . GLN A 1 183 ? 38.015 2.138 -52.946 1.00 98.69 183 GLN A N 1
ATOM 1501 C CA . GLN A 1 183 ? 37.897 1.689 -54.334 1.00 98.69 183 GLN A CA 1
ATOM 1502 C C . GLN A 1 183 ? 38.261 2.802 -55.331 1.00 98.69 183 GLN A C 1
ATOM 1504 O O . GLN A 1 183 ? 38.975 2.551 -56.304 1.00 98.69 183 GLN A O 1
ATOM 1509 N N . ARG A 1 184 ? 37.813 4.044 -55.097 1.00 98.38 184 ARG A N 1
ATOM 1510 C CA . ARG A 1 184 ? 38.164 5.199 -55.946 1.00 98.38 184 ARG A CA 1
ATOM 1511 C C . ARG A 1 184 ? 39.658 5.516 -55.907 1.00 98.38 184 ARG A C 1
ATOM 1513 O O . ARG A 1 184 ? 40.222 5.838 -56.951 1.00 98.38 184 ARG A O 1
ATOM 1520 N N . LEU A 1 185 ? 40.289 5.414 -54.736 1.00 98.56 185 LEU A N 1
ATOM 1521 C CA . LEU A 1 185 ? 41.733 5.595 -54.573 1.00 98.56 185 LEU A CA 1
ATOM 1522 C C . LEU A 1 185 ? 42.514 4.497 -55.300 1.00 98.56 185 LEU A C 1
ATOM 1524 O O . LEU A 1 185 ? 43.422 4.818 -56.062 1.00 98.56 185 LEU A O 1
ATOM 1528 N N . ASN A 1 186 ? 42.113 3.231 -55.165 1.00 98.50 186 ASN A N 1
ATOM 1529 C CA . ASN A 1 186 ? 42.740 2.112 -55.874 1.00 98.50 186 ASN A CA 1
ATOM 1530 C C . ASN A 1 186 ? 42.660 2.290 -57.398 1.00 98.50 186 ASN A C 1
ATOM 1532 O O . ASN A 1 186 ? 43.684 2.229 -58.072 1.00 98.50 186 ASN A O 1
ATOM 1536 N N . GLN A 1 187 ? 41.495 2.659 -57.944 1.00 98.38 187 GLN A N 1
ATOM 1537 C CA . GLN A 1 187 ? 41.376 2.973 -59.375 1.00 98.38 187 GLN A CA 1
ATOM 1538 C C . GLN A 1 187 ? 42.199 4.204 -59.810 1.00 98.38 187 GLN A C 1
ATOM 1540 O O . GLN A 1 187 ? 42.504 4.362 -60.994 1.00 98.38 187 GLN A O 1
ATOM 1545 N N . ALA A 1 188 ? 42.494 5.145 -58.909 1.00 98.50 188 ALA A N 1
ATOM 1546 C CA . ALA A 1 188 ? 43.375 6.273 -59.213 1.00 98.50 188 ALA A CA 1
ATOM 1547 C C . ALA A 1 188 ? 44.848 5.830 -59.235 1.00 98.50 188 ALA A C 1
ATOM 1549 O O . ALA A 1 188 ? 45.586 6.236 -60.129 1.00 98.50 188 ALA A O 1
ATOM 1550 N N . ILE A 1 189 ? 45.248 4.951 -58.311 1.00 98.12 189 ILE A N 1
ATOM 1551 C CA . ILE A 1 189 ? 46.575 4.319 -58.277 1.00 98.12 189 ILE A CA 1
ATOM 1552 C C . ILE A 1 189 ? 46.801 3.480 -59.543 1.00 98.12 189 ILE A C 1
ATOM 1554 O O . ILE A 1 189 ? 47.811 3.671 -60.211 1.00 98.12 189 ILE A O 1
ATOM 1558 N N . GLU A 1 190 ? 45.843 2.634 -59.932 1.00 98.12 190 GLU A N 1
ATOM 1559 C CA . GLU A 1 190 ? 45.901 1.830 -61.166 1.00 98.12 190 GLU A CA 1
ATOM 1560 C C . GLU A 1 190 ? 46.094 2.699 -62.420 1.00 98.12 190 GLU A C 1
ATOM 1562 O O . GLU A 1 190 ? 46.930 2.391 -63.269 1.00 98.12 190 GLU A O 1
ATOM 1567 N N . ARG A 1 191 ? 45.363 3.820 -62.527 1.00 98.19 191 ARG A N 1
ATOM 1568 C CA . ARG A 1 191 ? 45.522 4.763 -63.649 1.00 98.19 191 ARG A CA 1
ATOM 1569 C C . ARG A 1 191 ? 46.871 5.479 -63.628 1.00 98.19 191 ARG A C 1
ATOM 1571 O O . ARG A 1 191 ? 47.439 5.676 -64.696 1.00 98.19 191 ARG A O 1
ATOM 1578 N N . ASN A 1 192 ? 47.389 5.852 -62.457 1.00 97.56 192 ASN A N 1
ATOM 1579 C CA . ASN A 1 192 ? 48.718 6.460 -62.355 1.00 97.56 192 ASN A CA 1
ATOM 1580 C C . ASN A 1 192 ? 49.817 5.468 -62.755 1.00 97.56 192 ASN A C 1
ATOM 1582 O O . ASN A 1 192 ? 50.652 5.823 -63.574 1.00 97.56 192 ASN A O 1
ATOM 1586 N N . ALA A 1 193 ? 49.764 4.218 -62.284 1.00 98.25 193 ALA A N 1
ATOM 1587 C CA . ALA A 1 193 ? 50.726 3.180 -62.666 1.00 98.25 193 ALA A CA 1
ATOM 1588 C C . ALA A 1 193 ? 50.703 2.884 -64.180 1.00 98.25 193 ALA A C 1
ATOM 1590 O O . ALA A 1 193 ? 51.747 2.678 -64.796 1.00 98.25 193 ALA A O 1
ATOM 1591 N N . PHE A 1 194 ? 49.520 2.913 -64.805 1.00 97.88 194 PHE A N 1
ATOM 1592 C CA . PHE A 1 194 ? 49.397 2.806 -66.261 1.00 97.88 194 PHE A CA 1
ATOM 1593 C C . PHE A 1 194 ? 50.051 4.001 -66.981 1.00 97.88 194 PHE A C 1
ATOM 1595 O O . PHE A 1 194 ? 50.855 3.803 -67.890 1.00 97.88 194 PHE A O 1
ATOM 1602 N N . LEU A 1 195 ? 49.779 5.233 -66.537 1.00 97.69 195 LEU A N 1
ATOM 1603 C CA . LEU A 1 195 ? 50.399 6.445 -67.092 1.00 97.69 195 LEU A CA 1
ATOM 1604 C C . LEU A 1 195 ? 51.923 6.483 -66.882 1.00 97.69 195 LEU A C 1
ATOM 1606 O O . LEU A 1 195 ? 52.639 6.954 -67.760 1.00 97.69 195 LEU A O 1
ATOM 1610 N N . GLU A 1 196 ? 52.428 5.974 -65.756 1.00 97.31 196 GLU A N 1
ATOM 1611 C CA . GLU A 1 196 ? 53.864 5.786 -65.511 1.00 97.31 196 GLU A CA 1
ATOM 1612 C C . GLU A 1 196 ? 54.465 4.836 -66.559 1.00 97.31 196 GLU A C 1
ATOM 1614 O O . GLU A 1 196 ? 55.440 5.201 -67.212 1.00 97.31 196 GLU A O 1
ATOM 1619 N N . SER A 1 197 ? 53.822 3.696 -66.847 1.00 97.38 197 SER A N 1
ATOM 1620 C CA . SER A 1 197 ? 54.297 2.787 -67.903 1.00 97.38 197 SER A CA 1
ATOM 1621 C C . SER A 1 197 ? 54.244 3.386 -69.320 1.00 97.38 197 SER A C 1
ATOM 1623 O O . SER A 1 197 ? 55.169 3.174 -70.102 1.00 97.38 197 SER A O 1
ATOM 1625 N N . GLU A 1 198 ? 53.235 4.205 -69.653 1.00 97.31 198 GLU A N 1
ATOM 1626 C CA . GLU A 1 198 ? 53.197 4.937 -70.934 1.00 97.31 198 GLU A CA 1
ATOM 1627 C C . GLU A 1 198 ? 54.328 5.982 -71.044 1.00 97.31 198 GLU A C 1
ATOM 1629 O O . GLU A 1 198 ? 54.830 6.257 -72.141 1.00 97.31 198 GLU A O 1
ATOM 1634 N N . LEU A 1 199 ? 54.752 6.575 -69.921 1.00 97.81 199 LEU A N 1
ATOM 1635 C CA . LEU A 1 199 ? 55.902 7.480 -69.872 1.00 97.81 199 LEU A CA 1
ATOM 1636 C C . LEU A 1 199 ? 57.231 6.722 -70.017 1.00 97.81 199 LEU A C 1
ATOM 1638 O O . LEU A 1 199 ? 58.079 7.177 -70.788 1.00 97.81 199 LEU A O 1
ATOM 1642 N N . ASP A 1 200 ? 57.381 5.563 -69.374 1.00 97.50 200 ASP A N 1
ATOM 1643 C CA . ASP A 1 200 ? 58.562 4.695 -69.498 1.00 97.50 200 ASP A CA 1
ATOM 1644 C C . ASP A 1 200 ? 58.740 4.176 -70.940 1.00 97.50 200 ASP A C 1
ATOM 1646 O O . ASP A 1 200 ? 59.837 4.234 -71.507 1.00 97.50 200 ASP A O 1
ATOM 1650 N N . GLU A 1 201 ? 57.658 3.723 -71.589 1.00 97.00 201 GLU A N 1
ATOM 1651 C CA . GLU A 1 201 ? 57.680 3.321 -73.005 1.00 97.00 201 GLU A CA 1
ATOM 1652 C C . GLU A 1 201 ? 58.102 4.482 -73.914 1.00 97.00 201 GLU A C 1
ATOM 1654 O O . GLU A 1 201 ? 58.932 4.323 -74.817 1.00 97.00 201 GLU A O 1
ATOM 1659 N N . LYS A 1 202 ? 57.573 5.682 -73.652 1.00 97.44 202 LYS A N 1
ATOM 1660 C CA . LYS A 1 202 ? 57.931 6.900 -74.381 1.00 97.44 202 LYS A CA 1
ATOM 1661 C C . LYS A 1 202 ? 59.398 7.285 -74.174 1.00 97.44 202 LYS A C 1
ATOM 1663 O O . LYS A 1 202 ? 60.040 7.703 -75.139 1.00 97.44 202 LYS A O 1
ATOM 1668 N N . GLU A 1 203 ? 59.948 7.141 -72.969 1.00 97.50 203 GLU A N 1
ATOM 1669 C CA . GLU A 1 203 ? 61.373 7.369 -72.702 1.00 97.50 203 GLU A CA 1
ATOM 1670 C C . GLU A 1 203 ? 62.250 6.345 -73.442 1.00 97.50 203 GLU A C 1
ATOM 1672 O O . GLU A 1 203 ? 63.186 6.729 -74.148 1.00 97.50 203 GLU A O 1
ATOM 1677 N N . SER A 1 204 ? 61.891 5.060 -73.397 1.00 97.31 204 SER A N 1
ATOM 1678 C CA . SER A 1 204 ? 62.576 3.987 -74.134 1.00 97.31 204 SER A CA 1
ATOM 1679 C C . SER A 1 204 ? 62.586 4.225 -75.654 1.00 97.31 204 SER A C 1
ATOM 1681 O O . SER A 1 204 ? 63.618 4.070 -76.325 1.00 97.31 204 SER A O 1
ATOM 1683 N N . LEU A 1 205 ? 61.467 4.699 -76.214 1.00 96.25 205 LEU A N 1
ATOM 1684 C CA . LEU A 1 205 ? 61.376 5.116 -77.616 1.00 96.25 205 LEU A CA 1
ATOM 1685 C C . LEU A 1 205 ? 62.238 6.349 -77.915 1.00 96.25 205 LEU A C 1
ATOM 1687 O O . LEU A 1 205 ? 62.883 6.388 -78.963 1.00 96.25 205 LEU A O 1
ATOM 1691 N N . LEU A 1 206 ? 62.307 7.337 -77.016 1.00 96.62 206 LEU A N 1
ATOM 1692 C CA . LEU A 1 206 ? 63.181 8.506 -77.179 1.00 96.62 206 LEU A CA 1
ATOM 1693 C C . LEU A 1 206 ? 64.665 8.111 -77.189 1.00 96.62 206 LEU A C 1
ATOM 1695 O O . LEU A 1 206 ? 65.403 8.577 -78.062 1.00 96.62 206 LEU A O 1
ATOM 1699 N N . VAL A 1 207 ? 65.090 7.213 -76.294 1.00 96.88 207 VAL A N 1
ATOM 1700 C CA . VAL A 1 207 ? 66.450 6.641 -76.280 1.00 96.88 207 VAL A CA 1
ATOM 1701 C C . VAL A 1 207 ? 66.734 5.883 -77.581 1.00 96.88 207 VAL A C 1
ATOM 1703 O O . VAL A 1 207 ? 67.775 6.095 -78.205 1.00 96.88 207 VAL A O 1
ATOM 1706 N N . SER A 1 208 ? 65.793 5.058 -78.044 1.00 95.25 208 SER A N 1
ATOM 1707 C CA . SER A 1 208 ? 65.928 4.290 -79.291 1.00 95.25 208 SER A CA 1
ATOM 1708 C C . SER A 1 208 ? 66.025 5.195 -80.525 1.00 95.25 208 SER A C 1
ATOM 1710 O O . SER A 1 208 ? 66.894 5.004 -81.375 1.00 95.25 208 SER A O 1
ATOM 1712 N N . VAL A 1 209 ? 65.191 6.237 -80.605 1.00 95.81 209 VAL A N 1
ATOM 1713 C CA . VAL A 1 209 ? 65.249 7.260 -81.661 1.00 95.81 209 VAL A CA 1
ATOM 1714 C C . VAL A 1 209 ? 66.561 8.041 -81.607 1.00 95.81 209 VAL A C 1
ATOM 1716 O O . VAL A 1 209 ? 67.110 8.363 -82.660 1.00 95.81 209 VAL A O 1
ATOM 1719 N N . GLN A 1 210 ? 67.082 8.354 -80.418 1.00 95.56 210 GLN A N 1
ATOM 1720 C CA . GLN A 1 210 ? 68.364 9.042 -80.287 1.00 95.56 210 GLN A CA 1
ATOM 1721 C C . GLN A 1 210 ? 69.515 8.160 -80.780 1.00 95.56 210 GLN A C 1
ATOM 1723 O O . GLN A 1 210 ? 70.289 8.597 -81.628 1.00 95.56 210 GLN A O 1
ATOM 1728 N N . ARG A 1 211 ? 69.547 6.889 -80.370 1.00 95.44 211 AR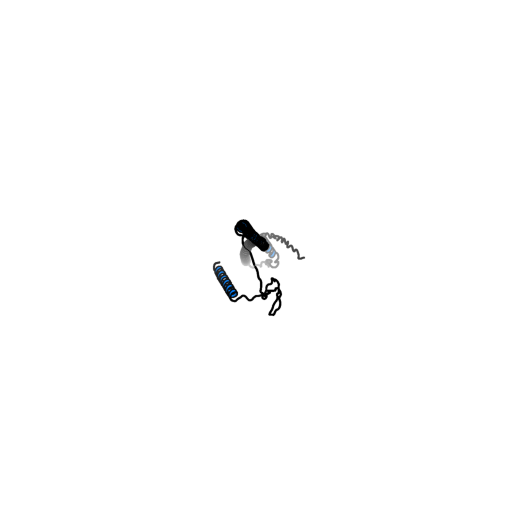G A N 1
ATOM 1729 C CA . ARG A 1 211 ? 70.517 5.908 -80.866 1.00 95.44 211 ARG A CA 1
ATOM 1730 C C . ARG A 1 211 ? 70.467 5.759 -82.391 1.00 95.44 211 ARG A C 1
ATOM 1732 O O . ARG A 1 211 ? 71.508 5.825 -83.034 1.00 95.44 211 ARG A O 1
ATOM 1739 N N . LEU A 1 212 ? 69.277 5.632 -82.984 1.00 94.31 212 LEU A N 1
ATOM 1740 C CA . LEU A 1 212 ? 69.120 5.552 -84.444 1.00 94.31 212 LEU A CA 1
ATOM 1741 C C . LEU A 1 212 ? 69.559 6.837 -85.165 1.00 94.31 212 LEU A C 1
ATOM 1743 O O . LEU A 1 212 ? 70.053 6.765 -86.290 1.00 94.31 212 LEU A O 1
ATOM 1747 N N . LYS A 1 213 ? 69.411 8.019 -84.548 1.00 95.31 213 LYS A N 1
ATOM 1748 C CA . LYS A 1 213 ? 69.964 9.274 -85.092 1.00 95.31 213 LYS A CA 1
ATOM 1749 C C . LYS A 1 213 ? 71.488 9.270 -85.079 1.00 95.31 213 LYS A C 1
ATOM 1751 O O . LYS A 1 213 ? 72.079 9.750 -86.044 1.00 95.31 213 LYS A O 1
ATOM 1756 N N . ASP A 1 214 ? 72.099 8.753 -84.018 1.00 96.00 214 ASP A N 1
ATOM 1757 C CA . ASP A 1 214 ? 73.552 8.666 -83.892 1.00 96.00 214 ASP A CA 1
ATOM 1758 C C . ASP A 1 214 ? 74.116 7.623 -84.880 1.00 96.00 214 ASP A C 1
ATOM 1760 O O . ASP A 1 214 ? 74.990 7.958 -85.675 1.00 96.00 214 ASP A O 1
ATOM 1764 N N . GLU A 1 215 ? 73.503 6.440 -84.997 1.00 93.38 215 GLU A N 1
ATOM 1765 C CA . GLU A 1 215 ? 73.837 5.439 -86.028 1.00 93.38 215 GLU A CA 1
ATOM 1766 C C . GLU A 1 215 ? 73.665 6.001 -87.459 1.00 93.38 215 GLU A C 1
ATOM 1768 O O . GLU A 1 215 ? 74.547 5.856 -88.308 1.00 93.38 215 GLU A O 1
ATOM 1773 N N . ALA A 1 216 ? 72.578 6.731 -87.744 1.00 92.19 216 ALA A N 1
ATOM 1774 C CA . ALA A 1 216 ? 72.379 7.391 -89.040 1.00 92.19 216 ALA A CA 1
ATOM 1775 C C . ALA A 1 216 ? 73.376 8.538 -89.299 1.00 92.19 216 ALA A C 1
ATOM 1777 O O . ALA A 1 216 ? 73.702 8.835 -90.454 1.00 92.19 216 ALA A O 1
ATOM 1778 N N . ARG A 1 217 ? 73.866 9.202 -88.248 1.00 93.75 217 ARG A N 1
ATOM 1779 C CA . ARG A 1 217 ? 74.913 10.228 -88.325 1.00 93.75 217 ARG A CA 1
ATOM 1780 C C . ARG A 1 217 ? 76.279 9.597 -88.597 1.00 93.75 217 ARG A C 1
ATOM 1782 O O . ARG A 1 217 ? 77.045 10.158 -89.381 1.00 93.75 217 ARG A O 1
ATOM 1789 N N . ASP A 1 218 ? 76.573 8.448 -88.006 1.00 92.31 218 ASP A N 1
ATOM 1790 C CA . ASP A 1 218 ? 77.824 7.718 -88.218 1.00 92.31 218 ASP A CA 1
ATOM 1791 C C . ASP A 1 218 ? 77.866 7.082 -89.610 1.00 92.31 218 ASP A C 1
ATOM 1793 O O . ASP A 1 218 ? 78.831 7.292 -90.341 1.00 92.31 218 ASP A O 1
ATOM 1797 N N . LEU A 1 219 ? 76.772 6.471 -90.078 1.00 90.31 219 LEU A N 1
ATOM 1798 C CA . LEU A 1 219 ? 76.659 5.988 -91.461 1.00 90.31 219 LEU A CA 1
ATOM 1799 C C . LEU A 1 219 ? 76.810 7.115 -92.499 1.00 90.31 219 LEU A C 1
ATOM 1801 O O . LEU A 1 219 ? 77.432 6.921 -93.544 1.00 90.31 219 LEU A O 1
ATOM 1805 N N . ARG A 1 220 ? 76.299 8.325 -92.222 1.00 89.44 220 ARG A N 1
ATOM 1806 C CA . ARG A 1 220 ? 76.543 9.506 -93.076 1.00 89.44 220 ARG A CA 1
ATOM 1807 C C . ARG A 1 220 ? 78.014 9.926 -93.087 1.00 89.44 220 ARG A C 1
ATOM 1809 O O . ARG A 1 220 ? 78.510 10.330 -94.137 1.00 89.44 220 ARG A O 1
ATOM 1816 N N . GLN A 1 221 ? 78.717 9.818 -91.958 1.00 88.81 221 GLN A N 1
ATOM 1817 C CA . GLN A 1 221 ? 80.162 10.059 -91.896 1.00 88.81 221 GLN A CA 1
ATOM 1818 C C . GLN A 1 221 ? 80.935 8.979 -92.666 1.00 88.81 221 GLN A C 1
ATOM 1820 O O . GLN A 1 221 ? 81.799 9.322 -93.469 1.00 88.81 221 GLN A O 1
ATOM 1825 N N . GLU A 1 222 ? 80.585 7.699 -92.511 1.00 86.69 222 GLU A N 1
ATOM 1826 C CA . GLU A 1 222 ? 81.165 6.596 -93.285 1.00 86.69 222 GLU A CA 1
ATOM 1827 C C . GLU A 1 222 ? 80.968 6.762 -94.795 1.00 86.69 222 GLU A C 1
ATOM 1829 O O . GLU A 1 222 ? 81.892 6.493 -95.563 1.00 86.69 222 GLU A O 1
ATOM 1834 N N . LEU A 1 223 ? 79.789 7.210 -95.238 1.00 80.31 223 LEU A N 1
ATOM 1835 C CA . LEU A 1 223 ? 79.531 7.507 -96.648 1.00 80.31 223 LEU A CA 1
ATOM 1836 C C . LEU A 1 223 ? 80.391 8.682 -97.135 1.00 80.31 223 LEU A C 1
ATOM 1838 O O . LEU A 1 223 ? 81.047 8.545 -98.162 1.00 80.31 223 LEU A O 1
ATOM 1842 N N . ALA A 1 224 ? 80.491 9.775 -96.373 1.00 79.44 224 ALA A N 1
ATOM 1843 C CA . ALA A 1 224 ? 81.339 10.927 -96.709 1.00 79.44 224 ALA A CA 1
ATOM 1844 C C . ALA A 1 224 ? 82.859 10.637 -96.644 1.00 79.44 224 ALA A C 1
ATOM 1846 O O . ALA A 1 224 ? 83.673 11.387 -97.198 1.00 79.44 224 ALA A O 1
ATOM 1847 N N . VAL A 1 225 ? 83.265 9.568 -95.947 1.00 79.12 225 VAL A N 1
ATOM 1848 C CA . VAL A 1 225 ? 84.628 9.014 -95.993 1.00 79.12 225 VAL A CA 1
ATOM 1849 C C . VAL A 1 225 ? 84.788 8.107 -97.211 1.00 79.12 225 VAL A C 1
ATOM 1851 O O . VAL A 1 225 ? 85.743 8.291 -97.959 1.00 79.12 225 VAL A O 1
ATOM 1854 N N . ARG A 1 226 ? 83.846 7.189 -97.479 1.00 72.25 226 ARG A N 1
ATOM 1855 C CA . ARG A 1 226 ? 83.870 6.334 -98.680 1.00 72.25 226 ARG A CA 1
ATOM 1856 C C . ARG A 1 226 ? 83.857 7.144 -99.970 1.00 72.25 226 ARG A C 1
ATOM 1858 O O . ARG A 1 226 ? 84.570 6.766 -100.885 1.00 72.25 226 ARG A O 1
ATOM 1865 N N . GLU A 1 227 ? 83.125 8.250 -100.035 1.00 66.69 227 GLU A N 1
ATOM 1866 C CA . GLU A 1 227 ? 83.114 9.168 -101.179 1.00 66.69 227 GLU A CA 1
ATOM 1867 C C . GLU A 1 227 ? 84.534 9.703 -101.451 1.00 66.69 227 GLU A C 1
ATOM 1869 O O . GLU A 1 227 ? 85.096 9.443 -102.518 1.00 66.69 227 GLU A O 1
ATOM 1874 N N . ARG A 1 228 ? 85.197 10.252 -100.419 1.00 61.50 228 ARG A N 1
ATOM 1875 C CA . ARG A 1 228 ? 86.621 10.645 -100.455 1.00 61.50 228 ARG A CA 1
ATOM 1876 C C . ARG A 1 228 ? 87.589 9.492 -100.749 1.00 61.50 228 ARG A C 1
ATOM 1878 O O . ARG A 1 228 ? 88.626 9.714 -101.366 1.00 61.50 228 ARG A O 1
ATOM 1885 N N . GLN A 1 229 ? 87.279 8.267 -100.328 1.00 56.19 229 GLN A N 1
ATOM 1886 C CA . GLN A 1 229 ? 88.077 7.080 -100.648 1.00 56.19 229 GLN A CA 1
ATOM 1887 C C . GLN A 1 229 ? 87.883 6.645 -102.113 1.00 56.19 229 GLN A C 1
ATOM 1889 O O . GLN A 1 229 ? 88.829 6.184 -102.751 1.00 56.19 229 GLN A O 1
ATOM 1894 N N . THR A 1 230 ? 86.678 6.805 -102.672 1.00 50.47 230 THR A N 1
ATOM 1895 C CA . THR A 1 230 ? 86.384 6.466 -104.072 1.00 50.47 230 THR A CA 1
ATOM 1896 C C . THR A 1 230 ? 86.992 7.442 -105.071 1.00 50.47 230 THR A C 1
ATOM 1898 O O . THR A 1 230 ? 87.281 7.019 -106.187 1.00 50.47 230 THR A O 1
ATOM 1901 N N . ASP A 1 231 ? 87.277 8.682 -104.670 1.00 47.09 231 ASP A N 1
ATOM 1902 C CA . ASP A 1 231 ? 88.075 9.620 -105.476 1.00 47.09 231 ASP A CA 1
ATOM 1903 C C . ASP A 1 231 ? 89.558 9.207 -105.577 1.00 47.09 231 ASP A C 1
ATOM 1905 O O . ASP A 1 231 ? 90.255 9.616 -106.504 1.00 47.09 231 ASP A O 1
ATOM 1909 N N . ILE A 1 232 ? 90.045 8.359 -104.661 1.00 50.44 232 ILE A N 1
ATOM 1910 C CA . ILE A 1 232 ? 91.429 7.850 -104.645 1.00 50.44 232 ILE A CA 1
ATOM 1911 C C . ILE A 1 232 ? 91.548 6.485 -105.355 1.00 50.44 232 ILE A C 1
ATOM 1913 O O . ILE A 1 232 ? 92.618 6.149 -105.863 1.00 50.44 232 ILE A O 1
ATOM 1917 N N . THR A 1 233 ? 90.455 5.717 -105.463 1.00 44.31 233 THR A N 1
ATOM 1918 C CA . THR A 1 233 ? 90.465 4.351 -106.029 1.00 44.31 233 THR A CA 1
ATOM 1919 C C . THR A 1 233 ? 89.340 4.131 -107.053 1.00 44.31 233 THR A C 1
ATOM 1921 O O . THR A 1 233 ? 88.516 3.227 -106.919 1.00 44.31 233 THR A O 1
ATOM 1924 N N . ARG A 1 234 ? 89.312 4.953 -108.112 1.00 42.16 234 ARG A N 1
ATOM 1925 C CA . ARG A 1 234 ? 88.474 4.753 -109.317 1.00 42.16 234 ARG A CA 1
ATOM 1926 C C . ARG A 1 234 ? 89.267 4.909 -110.622 1.00 42.16 234 ARG A C 1
ATOM 1928 O O . ARG A 1 234 ? 88.985 5.756 -111.464 1.00 42.16 234 ARG A O 1
ATOM 1935 N N . MET A 1 235 ? 90.232 4.014 -110.814 1.00 34.03 235 MET A N 1
ATOM 1936 C CA . MET A 1 235 ? 90.718 3.616 -112.140 1.00 34.03 235 MET A CA 1
ATOM 1937 C C . MET A 1 235 ? 90.379 2.135 -112.347 1.00 34.03 235 MET A C 1
ATOM 1939 O O . MET A 1 235 ? 90.610 1.330 -111.449 1.00 34.03 235 MET A O 1
ATOM 1943 N N . SER A 1 236 ? 89.872 1.808 -113.541 1.00 31.58 236 SER A N 1
ATOM 1944 C CA . SER A 1 236 ? 89.417 0.479 -114.000 1.00 31.58 236 SER A CA 1
ATOM 1945 C C . SER A 1 236 ? 88.018 0.035 -113.532 1.00 31.58 236 SER A C 1
ATOM 1947 O O . SER A 1 236 ? 87.716 -0.067 -112.347 1.00 31.58 236 SER A O 1
ATOM 1949 N N . ALA A 1 237 ? 87.162 -0.237 -114.521 1.00 32.09 237 ALA A N 1
ATOM 1950 C CA . ALA A 1 237 ? 85.770 -0.691 -114.412 1.00 32.09 237 ALA A CA 1
ATOM 1951 C C . ALA A 1 237 ? 85.665 -2.182 -114.858 1.00 32.09 237 ALA A C 1
ATOM 1953 O O . ALA A 1 237 ? 86.683 -2.870 -114.831 1.00 32.09 237 ALA A O 1
ATOM 1954 N N . PRO A 1 238 ? 84.549 -2.668 -115.441 1.00 50.84 238 PRO A N 1
ATOM 1955 C CA . PRO A 1 238 ? 83.202 -2.910 -114.891 1.00 50.84 238 PRO A CA 1
ATOM 1956 C C . PRO A 1 238 ? 82.794 -4.412 -114.969 1.00 50.84 238 PRO A C 1
ATOM 1958 O O . PRO A 1 238 ? 83.539 -5.208 -115.537 1.00 50.84 238 PRO A O 1
ATOM 1961 N N . SER A 1 239 ? 81.578 -4.784 -114.513 1.00 28.66 239 SER A N 1
ATOM 1962 C CA . SER A 1 239 ? 80.540 -5.552 -115.279 1.00 28.66 239 SER A CA 1
ATOM 1963 C C . SER A 1 239 ? 79.544 -6.351 -114.403 1.00 28.66 239 SER A C 1
ATOM 1965 O O . SER A 1 239 ? 79.942 -6.991 -113.436 1.00 28.66 239 SER A O 1
ATOM 1967 N N . SER A 1 240 ? 78.260 -6.364 -114.800 1.00 34.00 240 SER A N 1
ATOM 1968 C CA . SER A 1 240 ? 77.212 -7.352 -114.412 1.00 34.00 240 SER A CA 1
ATOM 1969 C C . SER A 1 240 ? 77.308 -8.622 -115.304 1.00 34.00 240 SER A C 1
ATOM 1971 O O . SER A 1 240 ? 78.045 -8.533 -116.292 1.00 34.00 240 SER A O 1
ATOM 1973 N N . PRO A 1 241 ? 76.651 -9.790 -115.041 1.00 48.47 241 PRO A N 1
ATOM 1974 C CA . PRO A 1 241 ? 75.178 -10.026 -114.928 1.00 48.47 241 PRO A CA 1
ATOM 1975 C C . PRO A 1 241 ? 74.754 -10.855 -113.669 1.00 48.47 241 PRO A C 1
ATOM 1977 O O . PRO A 1 241 ? 75.621 -11.451 -113.045 1.00 48.47 241 PRO A O 1
ATOM 1980 N N . THR A 1 242 ? 73.532 -10.827 -113.096 1.00 35.41 242 THR A N 1
ATOM 1981 C CA . THR A 1 242 ? 72.132 -11.171 -113.519 1.00 35.41 242 THR A CA 1
ATOM 1982 C C . THR A 1 242 ? 71.735 -12.654 -113.281 1.00 35.41 242 THR A C 1
ATOM 1984 O O . THR A 1 242 ? 72.545 -13.524 -113.577 1.00 35.41 242 THR A O 1
ATOM 1987 N N . LEU A 1 243 ? 70.463 -12.894 -112.869 1.00 38.78 243 LEU A N 1
ATOM 1988 C CA . LEU A 1 243 ? 69.727 -14.185 -112.682 1.00 38.78 243 LEU A CA 1
ATOM 1989 C C . LEU A 1 243 ? 69.983 -14.908 -111.325 1.00 38.78 243 LEU A C 1
ATOM 1991 O O . LEU A 1 243 ? 71.100 -14.828 -110.826 1.00 38.78 243 LEU A O 1
ATOM 1995 N N . ASP A 1 244 ? 69.044 -15.562 -110.606 1.00 32.69 244 ASP A N 1
ATOM 1996 C CA . ASP A 1 244 ? 67.620 -15.980 -110.785 1.00 32.69 244 ASP A CA 1
ATOM 1997 C C . ASP A 1 244 ? 66.882 -15.996 -109.395 1.00 32.69 244 ASP A C 1
ATOM 1999 O O . ASP A 1 244 ? 67.556 -16.058 -108.369 1.00 32.69 244 ASP A O 1
ATOM 2003 N N . ILE A 1 245 ? 65.572 -15.682 -109.261 1.00 39.88 245 ILE A N 1
ATOM 2004 C CA . ILE A 1 245 ? 64.396 -16.597 -109.060 1.00 39.88 245 ILE A CA 1
ATOM 2005 C C . ILE A 1 245 ? 64.600 -17.623 -107.897 1.00 39.88 245 ILE A C 1
ATOM 2007 O O . ILE A 1 245 ? 65.549 -18.393 -107.948 1.00 39.88 245 ILE A O 1
ATOM 2011 N N . ASP A 1 246 ? 63.812 -17.680 -106.796 1.00 33.06 246 ASP A N 1
ATOM 2012 C CA . ASP A 1 246 ? 62.425 -18.217 -106.761 1.00 33.06 246 ASP A CA 1
ATOM 2013 C C . ASP A 1 246 ? 61.632 -18.099 -105.406 1.00 33.06 246 ASP A C 1
ATOM 2015 O O . ASP A 1 246 ? 62.211 -17.958 -104.331 1.00 33.06 246 ASP A O 1
ATOM 2019 N N . THR A 1 247 ? 60.300 -18.294 -105.489 1.00 38.34 247 THR A N 1
ATOM 2020 C CA . THR A 1 247 ? 59.289 -18.784 -104.489 1.00 38.34 247 THR A CA 1
ATOM 2021 C C . THR A 1 247 ? 58.981 -18.142 -103.102 1.00 38.34 247 THR A C 1
ATOM 2023 O O . THR A 1 247 ? 59.762 -18.234 -102.165 1.00 38.34 247 THR A O 1
ATOM 2026 N N . MET A 1 248 ? 57.707 -17.701 -102.969 1.00 41.88 248 MET A N 1
ATOM 2027 C CA . MET A 1 248 ? 56.666 -17.983 -101.924 1.00 41.88 248 MET A CA 1
ATOM 2028 C C . MET A 1 248 ? 57.004 -17.866 -100.416 1.00 41.88 248 MET A C 1
ATOM 2030 O O . MET A 1 248 ? 57.880 -18.543 -99.898 1.00 41.88 248 MET A O 1
ATOM 2034 N N . ASP A 1 249 ? 56.371 -16.961 -99.655 1.00 35.88 249 ASP A N 1
ATOM 2035 C CA . ASP A 1 249 ? 54.972 -16.953 -99.143 1.00 35.88 249 ASP A CA 1
ATOM 2036 C C . ASP A 1 249 ? 54.689 -17.951 -97.998 1.00 35.88 249 ASP A C 1
ATOM 2038 O O . ASP A 1 249 ? 54.784 -19.165 -98.164 1.00 35.88 249 ASP A O 1
ATOM 2042 N N . SER A 1 250 ? 54.280 -17.415 -96.842 1.00 38.38 250 SER A N 1
ATOM 2043 C CA . SER A 1 250 ? 53.446 -18.119 -95.864 1.00 38.38 250 SER A CA 1
ATOM 2044 C C . SER A 1 250 ? 52.782 -17.118 -94.915 1.00 38.38 250 SER A C 1
ATOM 2046 O O . SER A 1 250 ? 53.450 -16.335 -94.235 1.00 38.38 250 SER A O 1
ATOM 2048 N N . SER A 1 251 ? 51.453 -17.157 -94.858 1.00 41.19 251 SER A N 1
ATOM 2049 C CA . SER A 1 251 ? 50.616 -16.308 -94.013 1.00 41.19 251 SER A CA 1
ATOM 2050 C C . SER A 1 251 ? 49.758 -17.156 -93.067 1.00 41.19 251 SER A C 1
ATOM 2052 O O . SER A 1 251 ? 49.140 -18.134 -93.474 1.00 41.19 251 SER A O 1
ATOM 2054 N N . VAL A 1 252 ? 49.701 -16.763 -91.791 1.00 44.69 252 VAL A N 1
ATOM 2055 C CA . VAL A 1 252 ? 48.790 -17.290 -90.753 1.00 44.69 252 VAL A CA 1
ATOM 2056 C C . VAL A 1 252 ? 48.598 -16.168 -89.728 1.00 44.69 252 VAL A C 1
ATOM 2058 O O . VAL A 1 252 ? 49.545 -15.761 -89.068 1.00 44.69 252 VAL A O 1
ATOM 2061 N N . GLN A 1 253 ? 47.485 -15.434 -89.741 1.00 45.19 253 GLN A N 1
ATOM 2062 C CA . GLN A 1 253 ? 46.182 -15.798 -89.164 1.00 45.19 253 GLN A CA 1
ATOM 2063 C C . GLN A 1 253 ? 46.226 -16.246 -87.694 1.00 45.19 253 GLN A C 1
ATOM 2065 O O . GLN A 1 253 ? 46.560 -17.383 -87.381 1.00 45.19 253 GLN A O 1
ATOM 2070 N N . ALA A 1 254 ? 45.724 -15.370 -86.821 1.00 33.22 254 ALA A N 1
ATOM 2071 C CA . ALA A 1 254 ? 45.047 -15.731 -85.580 1.00 33.22 254 ALA A CA 1
ATOM 2072 C C . ALA A 1 254 ? 43.855 -14.773 -85.404 1.00 33.22 254 ALA A C 1
ATOM 2074 O O . ALA A 1 254 ? 44.018 -13.556 -85.490 1.00 33.22 254 ALA A O 1
ATOM 2075 N N . SER A 1 255 ? 42.648 -15.314 -85.236 1.00 35.94 255 SER A N 1
ATOM 2076 C CA . SER A 1 255 ? 41.396 -14.545 -85.197 1.00 35.94 255 SER A CA 1
ATOM 2077 C C . SER A 1 255 ? 40.749 -14.543 -83.808 1.00 35.94 255 SER A C 1
ATOM 2079 O O . SER A 1 255 ? 41.023 -15.405 -82.980 1.00 35.94 255 SER A O 1
ATOM 2081 N N . LEU A 1 256 ? 39.876 -13.550 -83.605 1.00 39.28 256 LEU A N 1
ATOM 2082 C CA . LEU A 1 256 ? 38.959 -13.294 -82.483 1.00 39.28 256 LEU A CA 1
ATOM 2083 C C . LEU A 1 256 ? 38.471 -14.520 -81.681 1.00 39.28 256 LEU A C 1
ATOM 2085 O O . LEU A 1 256 ? 38.150 -15.546 -82.277 1.00 39.28 256 LEU A O 1
ATOM 2089 N N . SER A 1 257 ? 38.155 -14.309 -80.388 1.00 32.16 257 SER A N 1
ATOM 2090 C CA . SER A 1 257 ? 36.819 -14.650 -79.834 1.00 32.16 257 SER A CA 1
ATOM 2091 C C . SER A 1 257 ? 36.511 -14.078 -78.432 1.00 32.16 257 SER A C 1
ATOM 2093 O O . SER A 1 257 ? 37.171 -14.387 -77.447 1.00 32.16 257 SER A O 1
ATOM 2095 N N . LEU A 1 258 ? 35.404 -13.336 -78.366 1.00 40.62 258 LEU A N 1
ATOM 2096 C CA . LEU A 1 258 ? 34.404 -13.216 -77.284 1.00 40.62 258 LEU A CA 1
ATOM 2097 C C . LEU A 1 258 ? 33.023 -13.300 -78.003 1.00 40.62 258 LEU A C 1
ATOM 2099 O O . LEU A 1 258 ? 33.027 -13.072 -79.219 1.00 40.62 258 LEU A O 1
ATOM 2103 N N . PRO A 1 259 ? 31.841 -13.515 -77.369 1.00 53.38 259 PRO A N 1
ATOM 2104 C CA . PRO A 1 259 ? 31.503 -13.808 -75.962 1.00 53.38 259 PRO A CA 1
ATOM 2105 C C . PRO A 1 259 ? 30.476 -14.988 -75.800 1.00 53.38 259 PRO A C 1
ATOM 2107 O O . PRO A 1 259 ? 30.243 -15.741 -76.740 1.00 53.38 259 PRO A O 1
ATOM 2110 N N . ALA A 1 260 ? 29.787 -15.042 -74.640 1.00 31.17 260 ALA A N 1
ATOM 2111 C CA . ALA A 1 260 ? 28.402 -15.531 -74.393 1.00 31.17 260 ALA A CA 1
ATOM 2112 C C . ALA A 1 260 ? 28.143 -16.851 -73.606 1.00 31.17 260 ALA A C 1
ATOM 2114 O O . ALA A 1 260 ? 28.850 -17.847 -73.702 1.00 31.17 260 ALA A O 1
ATOM 2115 N N . THR A 1 261 ? 27.067 -16.789 -72.805 1.00 40.09 261 THR A N 1
ATOM 2116 C CA . THR A 1 261 ? 26.351 -17.821 -72.002 1.00 40.09 261 THR A CA 1
ATOM 2117 C C . THR A 1 261 ? 25.325 -18.593 -72.894 1.00 40.09 261 THR A C 1
ATOM 2119 O O . THR A 1 261 ? 25.314 -18.265 -74.083 1.00 40.09 261 THR A O 1
ATOM 2122 N N . PRO A 1 262 ? 24.431 -19.546 -72.461 1.00 54.81 262 PRO A N 1
ATOM 2123 C CA . PRO A 1 262 ? 23.887 -19.851 -71.109 1.00 54.81 262 PRO A CA 1
ATOM 2124 C C . PRO A 1 262 ? 23.522 -21.351 -70.800 1.00 54.81 262 PRO A C 1
ATOM 2126 O O . PRO A 1 262 ? 23.952 -22.259 -71.500 1.00 54.81 262 PRO A O 1
ATOM 2129 N N . VAL A 1 263 ? 22.640 -21.578 -69.795 1.00 36.69 263 VAL A N 1
ATOM 2130 C CA . VAL A 1 263 ? 21.904 -22.832 -69.417 1.00 36.69 263 VAL A CA 1
ATOM 2131 C C . VAL A 1 263 ? 22.728 -23.909 -68.664 1.00 36.69 263 VAL A C 1
ATOM 2133 O O . VAL A 1 263 ? 23.847 -24.202 -69.048 1.00 36.69 263 VAL A O 1
ATOM 2136 N N . GLY A 1 264 ? 22.264 -24.594 -67.600 1.00 31.72 264 GLY A N 1
ATOM 2137 C CA . GLY A 1 264 ? 21.035 -24.483 -66.785 1.00 31.72 264 GLY A CA 1
ATOM 2138 C C . GLY A 1 264 ? 20.449 -25.848 -66.338 1.00 31.72 264 GLY A C 1
ATOM 2139 O O . GLY A 1 264 ? 20.214 -26.694 -67.198 1.00 31.72 264 GLY A O 1
ATOM 2140 N N . LYS A 1 265 ? 20.200 -26.042 -65.021 1.00 37.91 265 LYS A N 1
ATOM 2141 C CA . LYS A 1 265 ? 19.264 -26.994 -64.333 1.00 37.91 265 LYS A CA 1
ATOM 2142 C C . LYS A 1 265 ? 19.533 -26.970 -62.807 1.00 37.91 265 LYS A C 1
ATOM 2144 O O . LYS A 1 265 ? 20.692 -26.999 -62.420 1.00 37.91 265 LYS A O 1
ATOM 2149 N N . SER A 1 266 ? 18.541 -26.656 -61.958 1.00 31.00 266 SER A N 1
ATOM 2150 C CA . SER A 1 266 ? 17.686 -27.607 -61.188 1.00 31.00 266 SER A CA 1
ATOM 2151 C C . SER A 1 266 ? 18.504 -28.443 -60.182 1.00 31.00 266 SER A C 1
ATOM 2153 O O . SER A 1 266 ? 19.428 -29.120 -60.608 1.00 31.00 266 SER A O 1
ATOM 2155 N N . ALA A 1 267 ? 18.262 -28.488 -58.867 1.00 39.12 267 ALA A N 1
ATOM 2156 C CA . ALA A 1 267 ? 17.040 -28.346 -58.050 1.00 39.12 267 ALA A CA 1
ATOM 2157 C C . ALA A 1 267 ? 17.438 -28.033 -56.570 1.00 39.12 267 ALA A C 1
ATOM 2159 O O . ALA A 1 267 ? 18.602 -28.236 -56.234 1.00 39.12 267 ALA A O 1
ATOM 2160 N N . ASP A 1 268 ? 16.608 -27.597 -55.606 1.00 38.22 268 ASP A N 1
ATOM 2161 C CA . ASP A 1 268 ? 15.203 -27.123 -55.561 1.00 38.22 268 ASP A CA 1
ATOM 2162 C C . ASP A 1 268 ? 14.926 -26.394 -54.208 1.00 38.22 268 ASP A C 1
ATOM 2164 O O . ASP A 1 268 ? 15.779 -26.411 -53.328 1.00 38.22 268 ASP A O 1
ATOM 2168 N N . ASN A 1 269 ? 13.728 -25.795 -54.061 1.00 38.19 269 ASN A N 1
ATOM 2169 C CA . ASN A 1 269 ? 12.928 -25.456 -52.850 1.00 38.19 269 ASN A CA 1
ATOM 2170 C C . ASN A 1 269 ? 13.601 -25.026 -51.509 1.00 38.19 269 ASN A C 1
ATOM 2172 O O . ASN A 1 269 ? 14.467 -25.695 -50.967 1.00 38.19 269 ASN A O 1
ATOM 2176 N N . GLY A 1 270 ? 13.114 -23.998 -50.797 1.00 33.16 270 GLY A N 1
ATOM 2177 C CA . GLY A 1 270 ? 11.855 -23.259 -50.965 1.00 33.16 270 GLY A CA 1
ATOM 2178 C C . GLY A 1 270 ? 11.721 -22.037 -50.035 1.00 33.16 270 GLY A C 1
ATOM 2179 O O . GLY A 1 270 ? 12.579 -21.755 -49.204 1.00 33.16 270 GLY A O 1
ATOM 2180 N N . PHE A 1 271 ? 10.645 -21.273 -50.235 1.00 34.22 271 PHE A N 1
ATOM 2181 C CA . PHE A 1 271 ? 10.535 -19.841 -49.923 1.00 34.22 271 PHE A CA 1
ATOM 2182 C C . PHE A 1 271 ? 9.693 -19.535 -48.663 1.00 34.22 271 PHE A C 1
ATOM 2184 O O . PHE A 1 271 ? 8.595 -20.057 -48.535 1.00 34.22 271 PHE A O 1
ATOM 2191 N N . THR A 1 272 ? 10.218 -18.652 -47.794 1.00 38.72 272 THR A N 1
ATOM 2192 C CA . THR A 1 272 ? 9.593 -17.792 -46.743 1.00 38.72 272 THR A CA 1
ATOM 2193 C C . THR A 1 272 ? 8.360 -18.246 -45.937 1.00 38.72 272 THR A C 1
ATOM 2195 O O . THR A 1 272 ? 7.385 -18.745 -46.483 1.00 38.72 272 THR A O 1
ATOM 2198 N N . THR A 1 273 ? 8.257 -17.755 -44.693 1.00 31.62 273 THR A N 1
ATOM 2199 C CA . THR A 1 273 ? 7.159 -16.826 -44.317 1.00 31.62 273 THR A CA 1
ATOM 2200 C C . THR A 1 273 ? 7.491 -16.045 -43.040 1.00 31.62 273 THR A C 1
ATOM 2202 O O . THR A 1 273 ? 7.900 -16.606 -42.028 1.00 31.62 273 THR A O 1
ATOM 2205 N N . THR A 1 274 ? 7.275 -14.732 -43.090 1.00 42.03 274 THR A N 1
ATOM 2206 C CA . THR A 1 274 ? 7.285 -13.798 -41.953 1.00 42.03 274 THR A CA 1
ATOM 2207 C C . THR A 1 274 ? 6.008 -13.937 -41.120 1.00 42.03 274 THR A C 1
ATOM 2209 O O . THR A 1 274 ? 4.945 -13.978 -41.734 1.00 42.03 274 THR A O 1
ATOM 2212 N N . LYS A 1 275 ? 6.084 -13.887 -39.773 1.00 38.12 275 LYS A N 1
ATOM 2213 C CA . LYS A 1 275 ? 5.156 -13.185 -38.829 1.00 38.12 275 LYS A CA 1
ATOM 2214 C C . LYS A 1 275 ? 5.342 -13.685 -37.376 1.00 38.12 275 LYS A C 1
ATOM 2216 O O . LYS A 1 275 ? 5.350 -14.881 -37.141 1.00 38.12 275 LYS A O 1
ATOM 2221 N N . VAL A 1 276 ? 5.700 -12.807 -36.430 1.00 34.28 276 VAL A N 1
ATOM 2222 C CA . VAL A 1 276 ? 4.836 -12.006 -35.515 1.00 34.28 276 VAL A CA 1
ATOM 2223 C C . VAL A 1 276 ? 4.596 -12.671 -34.150 1.00 34.28 276 VAL A C 1
ATOM 2225 O O . VAL A 1 276 ? 4.271 -13.845 -34.041 1.00 34.28 276 VAL A O 1
ATOM 2228 N N . ILE A 1 277 ? 4.753 -11.847 -33.111 1.00 44.53 277 ILE A N 1
ATOM 2229 C CA . ILE A 1 277 ? 4.479 -12.103 -31.691 1.00 44.53 277 ILE A CA 1
ATOM 2230 C C . ILE A 1 277 ? 2.997 -12.447 -31.465 1.00 44.53 277 ILE A C 1
ATOM 2232 O O . ILE A 1 277 ? 2.128 -11.786 -32.037 1.00 44.53 277 ILE A O 1
ATOM 2236 N N . PRO A 1 278 ? 2.692 -13.341 -30.510 1.00 46.00 278 PRO A N 1
ATOM 2237 C CA . PRO A 1 278 ? 1.573 -13.060 -29.616 1.00 46.00 278 PRO A CA 1
ATOM 2238 C C . PRO A 1 278 ? 1.955 -13.142 -28.131 1.00 46.00 278 PRO A C 1
ATOM 2240 O O . PRO A 1 278 ? 2.593 -14.080 -27.659 1.00 46.00 278 PRO A O 1
ATOM 2243 N N . ILE A 1 279 ? 1.483 -12.148 -27.380 1.00 42.88 279 ILE A N 1
ATOM 2244 C CA . ILE A 1 279 ? 1.334 -12.204 -25.924 1.00 42.88 279 ILE A CA 1
ATOM 2245 C C . ILE A 1 279 ? 0.117 -13.096 -25.637 1.00 42.88 279 ILE A C 1
ATOM 2247 O O . ILE A 1 279 ? -0.958 -12.826 -26.169 1.00 42.88 279 ILE A O 1
ATOM 2251 N N . GLY A 1 280 ? 0.241 -14.122 -24.790 1.00 33.88 280 GLY A N 1
ATOM 2252 C CA . GLY A 1 280 ? -0.917 -14.945 -24.416 1.00 33.88 280 GLY A CA 1
ATOM 2253 C C . GLY A 1 280 ? -0.592 -16.152 -23.535 1.00 33.88 280 GLY A C 1
ATOM 2254 O O . GLY A 1 280 ? 0.118 -17.061 -23.943 1.00 33.88 280 GLY A O 1
ATOM 2255 N N . CYS A 1 281 ? -1.142 -16.156 -22.320 1.00 37.53 281 CYS A N 1
ATOM 2256 C CA . CYS A 1 281 ? -1.109 -17.259 -21.356 1.00 37.53 281 CYS A CA 1
ATOM 2257 C C . CYS A 1 281 ? -1.648 -18.587 -21.935 1.00 37.53 281 CYS A C 1
ATOM 2259 O O . CYS A 1 281 ? -2.711 -18.582 -22.552 1.00 37.53 281 CYS A O 1
ATOM 2261 N N . GLY A 1 282 ? -0.986 -19.724 -21.664 1.00 37.81 282 GLY A N 1
ATOM 2262 C CA . GLY A 1 282 ? -1.543 -21.046 -21.996 1.00 37.81 282 GLY A CA 1
ATOM 2263 C C . GLY A 1 282 ? -0.567 -22.231 -21.994 1.00 37.81 282 GLY A C 1
ATOM 2264 O O . GLY A 1 282 ? -0.211 -22.735 -23.049 1.00 37.81 282 GLY A O 1
ATOM 2265 N N . SER A 1 283 ? -0.174 -22.709 -20.807 1.00 52.94 283 SER A N 1
ATOM 2266 C CA . SER A 1 283 ? 0.281 -24.097 -20.563 1.00 52.94 283 SER A CA 1
ATOM 2267 C C . SER A 1 283 ? 1.271 -24.746 -21.559 1.00 52.94 283 SER A C 1
ATOM 2269 O O . SER A 1 283 ? 0.992 -25.818 -22.099 1.00 52.94 283 SER A O 1
ATOM 2271 N N . SER A 1 284 ? 2.483 -24.201 -21.708 1.00 54.31 284 SER A N 1
ATOM 2272 C CA . SER A 1 284 ? 3.612 -25.023 -22.178 1.00 54.31 284 SER A CA 1
ATOM 2273 C C . SER A 1 284 ? 4.003 -26.016 -21.072 1.00 54.31 284 SER A C 1
ATOM 2275 O O . SER A 1 284 ? 4.240 -25.580 -19.939 1.00 54.31 284 SER A O 1
ATOM 2277 N N . PRO A 1 285 ? 4.089 -27.335 -21.333 1.00 62.50 285 PRO A N 1
ATOM 2278 C CA . PRO A 1 285 ? 4.511 -28.292 -20.319 1.00 62.50 285 PRO A CA 1
ATOM 2279 C C . PRO A 1 285 ? 5.965 -28.013 -19.928 1.00 62.50 285 PRO A C 1
ATOM 2281 O O . PRO A 1 285 ? 6.878 -28.166 -20.738 1.00 62.50 285 PRO A O 1
ATOM 2284 N N . LEU A 1 286 ? 6.180 -27.603 -18.672 1.00 69.75 286 LEU A N 1
ATOM 2285 C CA . LEU A 1 286 ? 7.519 -27.375 -18.129 1.00 69.75 286 LEU A CA 1
ATOM 2286 C C . LEU A 1 286 ? 8.389 -28.615 -18.345 1.00 69.75 286 LEU A C 1
ATOM 2288 O O . LEU A 1 286 ? 7.968 -29.733 -18.016 1.00 69.75 286 LEU A O 1
ATOM 2292 N N . THR A 1 287 ? 9.608 -28.400 -18.848 1.00 78.44 287 THR A N 1
ATOM 2293 C CA . THR A 1 287 ? 10.597 -29.469 -19.017 1.00 78.44 287 THR A CA 1
ATOM 2294 C C . THR A 1 287 ? 10.810 -30.195 -17.681 1.00 78.44 287 THR A C 1
ATOM 2296 O O . THR A 1 287 ? 10.711 -29.563 -16.621 1.00 78.44 287 THR A O 1
ATOM 2299 N N . PRO A 1 288 ? 11.111 -31.510 -17.679 1.00 76.06 288 PRO A N 1
ATOM 2300 C CA . PRO A 1 288 ? 11.271 -32.268 -16.436 1.00 76.06 288 PRO A CA 1
ATOM 2301 C C . PRO A 1 288 ? 12.251 -31.612 -15.451 1.00 76.06 288 PRO A C 1
ATOM 2303 O O . PRO A 1 288 ? 11.960 -31.532 -14.262 1.00 76.06 288 PRO A O 1
ATOM 2306 N N . SER A 1 289 ? 13.349 -31.040 -15.960 1.00 80.69 289 SER A N 1
ATOM 2307 C CA . SER A 1 289 ? 14.333 -30.290 -15.168 1.00 80.69 289 SER A CA 1
ATOM 2308 C C . SER A 1 289 ? 13.743 -29.037 -14.498 1.00 80.69 289 SER A C 1
ATOM 2310 O O . SER A 1 289 ? 13.875 -28.865 -13.285 1.00 80.69 289 SER A O 1
ATOM 2312 N N . ALA A 1 290 ? 13.007 -28.199 -15.242 1.00 82.19 290 ALA A N 1
ATOM 2313 C CA . ALA A 1 290 ? 12.367 -27.001 -14.688 1.00 82.19 290 ALA A CA 1
ATOM 2314 C C . ALA A 1 290 ? 11.316 -27.346 -13.616 1.00 82.19 290 ALA A C 1
ATOM 2316 O O . ALA A 1 290 ? 11.222 -26.666 -12.594 1.00 82.19 290 ALA A O 1
ATOM 2317 N N . ARG A 1 291 ? 10.567 -28.440 -13.813 1.00 85.81 291 ARG A N 1
ATOM 2318 C CA . ARG A 1 291 ? 9.593 -28.949 -12.836 1.00 85.81 291 ARG A CA 1
ATOM 2319 C C . ARG A 1 291 ? 10.263 -29.420 -11.541 1.00 85.81 291 ARG A C 1
ATOM 2321 O O . ARG A 1 291 ? 9.793 -29.070 -10.464 1.00 85.81 291 ARG A O 1
ATOM 2328 N N . ILE A 1 292 ? 11.346 -30.194 -11.639 1.00 85.19 292 ILE A N 1
ATOM 2329 C CA . ILE A 1 292 ? 12.083 -30.711 -10.472 1.00 85.19 292 ILE A CA 1
ATOM 2330 C C . ILE A 1 292 ? 12.722 -29.558 -9.682 1.00 85.19 292 ILE A C 1
ATOM 2332 O O . ILE A 1 292 ? 12.596 -29.512 -8.461 1.00 85.19 292 ILE A O 1
ATOM 2336 N N . SER A 1 293 ? 13.327 -28.586 -10.373 1.00 89.94 293 SER A N 1
ATOM 2337 C CA . SER A 1 293 ? 13.894 -27.385 -9.743 1.00 89.94 293 SER A CA 1
ATOM 2338 C C . SER A 1 293 ? 12.836 -26.585 -8.968 1.00 89.94 293 SER A C 1
ATOM 2340 O O . SER A 1 293 ? 13.021 -26.288 -7.787 1.00 89.94 293 SER A O 1
ATOM 2342 N N . ALA A 1 294 ? 11.675 -26.324 -9.583 1.00 88.19 294 ALA A N 1
ATOM 2343 C CA . ALA A 1 294 ? 10.574 -25.617 -8.928 1.00 88.19 294 ALA A CA 1
ATOM 2344 C C . ALA A 1 294 ? 10.035 -26.359 -7.689 1.00 88.19 294 ALA A C 1
ATOM 2346 O O . ALA A 1 294 ? 9.781 -25.732 -6.661 1.00 88.19 294 ALA A O 1
ATOM 2347 N N . LEU A 1 295 ? 9.896 -27.690 -7.755 1.00 91.81 295 LEU A N 1
ATOM 2348 C CA . LEU A 1 295 ? 9.437 -28.502 -6.622 1.00 91.81 295 LEU A CA 1
ATOM 2349 C C . LEU A 1 295 ? 10.420 -28.477 -5.442 1.00 91.81 295 LEU A C 1
ATOM 2351 O O . LEU A 1 295 ? 9.976 -28.378 -4.299 1.00 91.81 295 LEU A O 1
ATOM 2355 N N . ASN A 1 296 ? 11.731 -28.495 -5.701 1.00 86.88 296 ASN A N 1
ATOM 2356 C CA . ASN A 1 296 ? 12.744 -28.376 -4.648 1.00 86.88 296 ASN A CA 1
ATOM 2357 C C . ASN A 1 296 ? 12.675 -27.007 -3.949 1.00 86.88 296 ASN A C 1
ATOM 2359 O O . ASN A 1 296 ? 12.629 -26.950 -2.722 1.00 86.88 296 ASN A O 1
ATOM 2363 N N . ILE A 1 297 ? 12.567 -25.914 -4.715 1.00 91.00 297 ILE A N 1
ATOM 2364 C CA . ILE A 1 297 ? 12.455 -24.547 -4.172 1.00 91.00 297 ILE A CA 1
ATOM 2365 C C . ILE A 1 297 ? 11.197 -24.396 -3.297 1.00 91.00 297 ILE A C 1
ATOM 2367 O O . ILE A 1 297 ? 11.259 -23.829 -2.204 1.00 91.00 297 ILE A O 1
ATOM 2371 N N . VAL A 1 298 ? 10.055 -24.937 -3.739 1.00 87.75 298 VAL A N 1
ATOM 2372 C CA . VAL A 1 298 ? 8.810 -24.942 -2.948 1.00 87.75 298 VAL A CA 1
ATOM 2373 C C . VAL A 1 298 ? 8.954 -25.799 -1.683 1.00 87.75 298 VAL A C 1
ATOM 2375 O O . VAL A 1 298 ? 8.496 -25.392 -0.614 1.00 87.75 298 VAL A O 1
ATOM 2378 N N . GLY A 1 299 ? 9.629 -26.949 -1.769 1.00 86.75 299 GLY A N 1
ATOM 2379 C CA . GLY A 1 299 ? 9.921 -27.811 -0.621 1.00 86.75 299 GLY A CA 1
ATOM 2380 C C . GLY A 1 299 ? 10.765 -27.121 0.456 1.00 86.75 299 GLY A C 1
ATOM 2381 O O . GLY A 1 299 ? 10.435 -27.206 1.642 1.00 86.75 299 GLY A O 1
ATOM 2382 N N . ASP A 1 300 ? 11.804 -26.387 0.055 1.00 88.56 300 ASP A N 1
ATOM 2383 C CA . ASP A 1 300 ? 12.659 -25.625 0.972 1.00 88.56 300 ASP A CA 1
ATOM 2384 C C . ASP A 1 300 ? 11.916 -24.450 1.620 1.00 88.56 300 ASP A C 1
ATOM 2386 O O . ASP A 1 300 ? 12.043 -24.227 2.828 1.00 88.56 300 ASP A O 1
ATOM 2390 N N . LEU A 1 301 ? 11.078 -23.735 0.859 1.00 86.62 301 LEU A N 1
ATOM 2391 C CA . LEU A 1 301 ? 10.231 -22.662 1.390 1.00 86.62 301 LEU A CA 1
ATOM 2392 C C . LEU A 1 301 ? 9.253 -23.185 2.452 1.00 86.62 301 LEU A C 1
ATOM 2394 O O . LEU A 1 301 ? 9.199 -22.636 3.554 1.00 86.62 301 LEU A O 1
ATOM 2398 N N . LEU A 1 302 ? 8.540 -24.283 2.176 1.00 83.06 302 LEU A N 1
ATOM 2399 C CA . LEU A 1 302 ? 7.626 -24.907 3.141 1.00 83.06 302 LEU A CA 1
ATOM 2400 C C . LEU A 1 302 ? 8.365 -25.403 4.393 1.00 83.06 302 LEU A C 1
ATOM 2402 O O . LEU A 1 302 ? 7.911 -25.174 5.517 1.00 83.06 302 LEU A O 1
ATOM 2406 N N . ARG A 1 303 ? 9.546 -26.015 4.223 1.00 83.19 303 ARG A N 1
ATOM 2407 C CA . ARG A 1 303 ? 10.398 -26.462 5.337 1.00 83.19 303 ARG A CA 1
ATOM 2408 C C . ARG A 1 303 ? 10.907 -25.291 6.186 1.00 83.19 303 ARG A C 1
ATOM 2410 O O . ARG A 1 303 ? 11.091 -25.462 7.392 1.00 83.19 303 ARG A O 1
ATOM 2417 N N . LYS A 1 304 ? 11.120 -24.110 5.596 1.00 78.25 304 LYS A N 1
ATOM 2418 C CA . LYS A 1 304 ? 11.571 -22.894 6.295 1.00 78.25 304 LYS A CA 1
ATOM 2419 C C . LYS A 1 304 ? 10.427 -22.182 7.029 1.00 78.25 304 LYS A C 1
ATOM 2421 O O . LYS A 1 304 ? 10.603 -21.802 8.185 1.00 78.25 304 LYS A O 1
ATOM 2426 N N . VAL A 1 305 ? 9.239 -22.094 6.425 1.00 72.56 305 VAL A N 1
ATOM 2427 C CA . VAL A 1 305 ? 8.025 -21.555 7.075 1.00 72.56 305 VAL A CA 1
ATOM 2428 C C . VAL A 1 305 ? 7.601 -22.425 8.268 1.00 72.56 305 VAL A C 1
A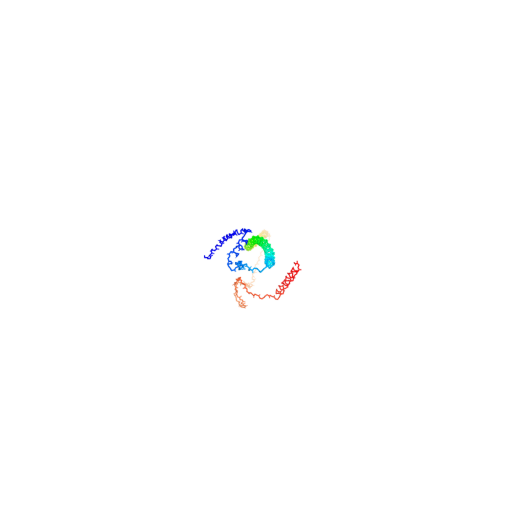TOM 2430 O O . VAL A 1 305 ? 7.345 -21.902 9.353 1.00 72.56 305 VAL A O 1
ATOM 2433 N N . GLY A 1 306 ? 7.639 -23.756 8.128 1.00 64.06 306 GLY A N 1
ATOM 2434 C CA . GLY A 1 306 ? 7.325 -24.689 9.220 1.00 64.06 306 GLY A CA 1
ATOM 2435 C C . GLY A 1 306 ? 8.281 -24.632 10.423 1.00 64.06 306 GLY A C 1
ATOM 2436 O O . GLY A 1 306 ? 7.906 -25.044 11.520 1.00 64.06 306 GLY A O 1
ATOM 2437 N N . GLN A 1 307 ? 9.498 -24.102 10.249 1.00 60.00 307 GLN A N 1
ATOM 2438 C CA . GLN A 1 307 ? 10.447 -23.860 11.346 1.00 60.00 307 GLN A CA 1
ATOM 2439 C C . GLN A 1 307 ? 10.224 -22.505 12.034 1.00 60.00 307 GLN A C 1
ATOM 2441 O O . GLN A 1 307 ? 10.427 -22.407 13.243 1.00 60.00 307 GLN A O 1
ATOM 2446 N N . GLY A 1 308 ? 9.755 -21.485 11.305 1.00 55.66 308 GLY A N 1
ATOM 2447 C CA . GLY A 1 308 ? 9.362 -20.197 11.891 1.00 55.66 308 GLY A CA 1
ATOM 2448 C C . GLY A 1 308 ? 8.157 -20.317 12.830 1.00 55.66 308 GLY A C 1
ATOM 2449 O O . GLY A 1 308 ? 8.148 -19.727 13.904 1.00 55.66 308 GLY A O 1
ATOM 2450 N N . SER A 1 309 ? 7.184 -21.167 12.485 1.00 51.53 309 SER A N 1
ATOM 2451 C CA . SER A 1 309 ? 5.949 -21.355 13.266 1.00 51.53 309 SER A CA 1
ATOM 2452 C C . SER A 1 309 ? 6.115 -22.114 14.597 1.00 51.53 309 SER A C 1
ATOM 2454 O O . SER A 1 309 ? 5.126 -22.307 15.298 1.00 51.53 309 SER A O 1
ATOM 2456 N N . LYS A 1 310 ? 7.325 -22.575 14.952 1.00 53.47 310 LYS A N 1
ATOM 2457 C CA . LYS A 1 310 ? 7.620 -23.273 16.225 1.00 53.47 310 LYS A CA 1
ATOM 2458 C C . LYS A 1 310 ? 8.453 -22.434 17.211 1.00 53.47 310 LYS A C 1
ATOM 2460 O O . LYS A 1 310 ? 9.027 -22.985 18.147 1.00 53.47 310 LYS A O 1
ATOM 2465 N N . ARG A 1 311 ? 8.572 -21.123 16.971 1.00 51.66 311 ARG A N 1
ATOM 2466 C CA . ARG A 1 311 ? 9.299 -20.156 17.819 1.00 51.66 311 ARG A CA 1
ATOM 2467 C C . ARG A 1 311 ? 8.514 -18.848 18.028 1.00 51.66 311 ARG A C 1
ATOM 2469 O O . ARG A 1 311 ? 9.112 -17.777 18.085 1.00 51.66 311 ARG A O 1
ATOM 2476 N N . ALA A 1 312 ? 7.193 -18.965 18.122 1.00 42.78 312 ALA A N 1
ATOM 2477 C CA . ALA A 1 312 ? 6.293 -17.949 18.664 1.00 42.78 312 ALA A CA 1
ATOM 2478 C C . ALA A 1 312 ? 5.680 -18.506 19.955 1.00 42.78 312 ALA A C 1
ATOM 2480 O O . ALA A 1 312 ? 5.403 -19.729 19.951 1.00 42.78 312 ALA A O 1
#

InterPro domains:
  IPR006964 NUDE domain [PF04880] (177-307)
  IPR033494 NUDE family [PTHR10921] (43-307)